Protein AF-A0A7C4VQI3-F1 (afdb_monomer)

Sequence (268 aa):
MPFQSKALEVNLASYRVEVTIDERYRLLLDIMSPYYGILEGLTVFLKELSHPWRNWQYIVQEARGYALDYFYILQKHPRGPEAAVLFIDMFLDAIQHARVEEVKADASDNLLLYLQKMLRDAAGNIDPFIACIEHGFERIAGLPQPDFFRFVTSFYQLKKIAQSWLSSVRSDPGPYGAINRLMIRYFEETYAYWLDVDDPGEWFLKEAEASASPVLDALFEPMSHAFLRRQAEVLRQLQRSFPVDVRALLEGLIDLTGHNQIVDRYRQ

pLDDT: mean 91.74, std 11.42, range [38.25, 98.81]

Radius of gyration: 22.95 Å; Cα contacts (8 Å, |Δi|>4): 270; chains: 1; bounding box: 72×49×62 Å

Foldseek 3Di:
DDDPDPVVVVVVVVQPDPFDQDPLCVVVLVLCVVPVVCNVVVRVLRSLVRGPDHPLQVNLVVLLCCLQVVLVSLLVDPCSLVNNLVSLVSLLCQLVPPPDPVSNLSSLQSNLVSLVRLLVVCLVPNVSNQVSSLSSLQSLLPDDPVSNVSQQPDPSHLLVSLVSCLNRFDDVVTPLQSSLSSLLVSLVSLLVVLLVDDQPLVVCCVVVVHDDDPVSCVLRVCSGNVNSVVLVVQSVVLCVCPPPPSSVSSVSSSPGQGNVNNVVSVVD

Structure (mmCIF, N/CA/C/O backbone):
data_AF-A0A7C4VQI3-F1
#
_entry.id   AF-A0A7C4VQI3-F1
#
loop_
_atom_site.group_PDB
_atom_site.id
_atom_site.type_symbol
_atom_site.label_atom_id
_atom_site.label_alt_id
_atom_site.label_comp_id
_atom_site.label_asym_id
_atom_site.label_entity_id
_atom_site.label_seq_id
_atom_site.pdbx_PDB_ins_code
_atom_site.Cartn_x
_atom_site.Cartn_y
_atom_site.Cartn_z
_atom_site.occupancy
_atom_site.B_iso_or_equiv
_atom_site.auth_seq_id
_atom_site.auth_comp_id
_atom_site.auth_asym_id
_atom_site.auth_atom_id
_atom_site.pdbx_PDB_model_num
ATOM 1 N N . MET A 1 1 ? -49.304 -24.849 -4.549 1.00 38.25 1 MET A N 1
ATOM 2 C CA . MET A 1 1 ? -48.594 -25.086 -3.274 1.00 38.25 1 MET A CA 1
ATOM 3 C C . MET A 1 1 ? -47.107 -24.968 -3.556 1.00 38.25 1 MET A C 1
ATOM 5 O O . MET A 1 1 ? -46.652 -25.724 -4.407 1.00 38.25 1 MET A O 1
ATOM 9 N N . PRO A 1 2 ? -46.355 -24.025 -2.968 1.00 43.81 2 PRO A N 1
ATOM 10 C CA . PRO A 1 2 ? -44.915 -24.020 -3.157 1.00 43.81 2 PRO A CA 1
ATOM 11 C C . PRO A 1 2 ? -44.298 -25.076 -2.234 1.00 43.81 2 PRO A C 1
ATOM 13 O O . PRO A 1 2 ? -44.566 -25.101 -1.035 1.00 43.81 2 PRO A O 1
ATOM 16 N N . PHE A 1 3 ? -43.504 -25.975 -2.810 1.00 46.91 3 PHE A N 1
ATOM 17 C CA . PHE A 1 3 ? -42.701 -26.938 -2.065 1.00 46.91 3 PHE A CA 1
ATOM 18 C C . PHE A 1 3 ? -41.570 -26.183 -1.351 1.00 46.91 3 PHE A C 1
ATOM 20 O O . PHE A 1 3 ? -40.548 -25.874 -1.959 1.00 46.91 3 PHE A O 1
ATOM 27 N N . GLN A 1 4 ? -41.741 -25.869 -0.065 1.00 51.69 4 GLN A N 1
ATOM 28 C CA . GLN A 1 4 ? -40.610 -25.532 0.799 1.00 51.69 4 GLN A CA 1
ATOM 29 C C . GLN A 1 4 ? -39.844 -26.825 1.085 1.00 51.69 4 GLN A C 1
ATOM 31 O O . GLN A 1 4 ? -40.349 -27.751 1.719 1.00 51.69 4 GLN A O 1
ATOM 36 N N . SER A 1 5 ? -38.641 -26.927 0.520 1.00 68.19 5 SER A N 1
ATOM 37 C CA . SER A 1 5 ? -37.781 -28.089 0.717 1.00 68.19 5 SER A CA 1
ATOM 38 C C . SER A 1 5 ? -37.330 -28.148 2.173 1.00 68.19 5 SER A C 1
ATOM 40 O O . SER A 1 5 ? -36.618 -27.266 2.652 1.00 68.19 5 SER A O 1
ATOM 42 N N . LYS A 1 6 ? -37.693 -29.231 2.860 1.00 61.62 6 LYS A N 1
ATOM 43 C CA . LYS A 1 6 ? -37.288 -29.519 4.243 1.00 61.62 6 LYS A CA 1
ATOM 44 C C . LYS A 1 6 ? -35.761 -29.582 4.402 1.00 61.62 6 LYS A C 1
ATOM 46 O O . LYS A 1 6 ? -35.236 -29.272 5.462 1.00 61.62 6 LYS A O 1
ATOM 51 N N . ALA A 1 7 ? -35.040 -29.909 3.325 1.00 56.62 7 ALA A N 1
ATOM 52 C CA . ALA A 1 7 ? -33.579 -29.856 3.283 1.00 56.62 7 ALA A CA 1
ATOM 53 C C . ALA A 1 7 ? -33.034 -28.413 3.271 1.00 56.62 7 ALA A C 1
ATOM 55 O O . ALA A 1 7 ? -31.981 -28.153 3.847 1.00 56.62 7 ALA A O 1
ATOM 56 N N . LEU A 1 8 ? -33.756 -27.464 2.662 1.00 52.59 8 LEU A N 1
ATOM 57 C CA . LEU A 1 8 ? -33.405 -26.041 2.676 1.00 52.59 8 LEU A CA 1
ATOM 58 C C . LEU A 1 8 ? -33.638 -25.435 4.068 1.00 52.59 8 LEU A C 1
ATOM 60 O O . LEU A 1 8 ? -32.799 -24.681 4.546 1.00 52.59 8 LEU A O 1
ATOM 64 N N . GLU A 1 9 ? -34.731 -25.810 4.740 1.00 55.84 9 GLU A N 1
ATOM 65 C CA . GLU A 1 9 ? -35.023 -25.394 6.121 1.00 55.84 9 GLU A CA 1
ATOM 66 C C . GLU A 1 9 ? -34.004 -25.936 7.125 1.00 55.84 9 GLU A C 1
ATOM 68 O O . GLU A 1 9 ? -33.549 -25.193 7.989 1.00 55.84 9 GLU A O 1
ATOM 73 N N . VAL A 1 10 ? -33.604 -27.205 6.992 1.00 54.03 10 VAL A N 1
ATOM 74 C CA . VAL A 1 10 ? -32.563 -27.807 7.841 1.00 54.03 10 VAL A CA 1
ATOM 75 C C . VAL A 1 10 ? -31.198 -27.160 7.583 1.00 54.03 10 VAL A C 1
ATOM 77 O O . VAL A 1 10 ? -30.487 -26.862 8.542 1.00 54.03 10 VAL A O 1
ATOM 80 N N . ASN A 1 11 ? -30.853 -26.848 6.326 1.00 54.06 11 ASN A N 1
ATOM 81 C CA . ASN A 1 11 ? -29.656 -26.057 6.022 1.00 54.06 11 ASN A CA 1
ATOM 82 C C . ASN A 1 11 ? -29.739 -24.662 6.662 1.00 54.06 11 ASN A C 1
ATOM 84 O O . ASN A 1 11 ? -28.860 -24.310 7.436 1.00 54.06 11 ASN A O 1
ATOM 88 N N . LEU A 1 12 ? -30.816 -23.899 6.443 1.00 53.69 12 LEU A N 1
ATOM 89 C CA . LEU A 1 12 ? -31.020 -22.557 7.017 1.00 53.69 12 LEU A CA 1
ATOM 90 C C . LEU A 1 12 ? -31.014 -22.541 8.556 1.00 53.69 12 LEU A C 1
ATOM 92 O O . LEU A 1 12 ? -30.487 -21.606 9.157 1.00 53.69 12 LEU A O 1
ATOM 96 N N . ALA A 1 13 ? -31.561 -23.574 9.202 1.00 50.03 13 ALA A N 1
ATOM 97 C CA . ALA A 1 13 ? -31.533 -23.727 10.656 1.00 50.03 13 ALA A CA 1
ATOM 98 C C . ALA A 1 13 ? -30.120 -24.015 11.191 1.00 50.03 13 ALA A C 1
ATOM 100 O O . ALA A 1 13 ? -29.785 -23.566 12.283 1.00 50.03 13 ALA A O 1
ATOM 101 N N . SER A 1 14 ? -29.277 -24.689 10.403 1.00 48.41 14 SER A N 1
ATOM 102 C CA . SER A 1 14 ? -27.872 -24.962 10.742 1.00 48.41 14 SER A CA 1
ATOM 103 C C . SER A 1 14 ? -26.980 -23.711 10.662 1.00 48.41 14 SER A C 1
ATOM 105 O O . SER A 1 14 ? -25.889 -23.705 11.226 1.00 48.41 14 SER A O 1
ATOM 107 N N . TYR A 1 15 ? -27.446 -22.641 10.001 1.00 50.66 15 TYR A N 1
ATOM 108 C CA . TYR A 1 15 ? -26.739 -21.358 9.863 1.00 50.66 15 TYR A CA 1
ATOM 109 C C . TYR A 1 15 ? -27.204 -20.269 10.840 1.00 50.66 15 TYR A C 1
ATOM 111 O O . TYR A 1 15 ? -26.662 -19.166 10.815 1.00 50.66 15 TYR A O 1
ATOM 119 N N . ARG A 1 16 ? -28.171 -20.537 11.729 1.00 51.03 16 ARG A N 1
ATOM 120 C CA . ARG A 1 16 ? -28.536 -19.593 12.800 1.00 51.03 16 ARG A CA 1
ATOM 121 C C . ARG A 1 16 ? -27.545 -19.689 13.957 1.00 51.03 16 ARG A C 1
ATOM 123 O O . ARG A 1 16 ? -27.880 -20.145 15.045 1.00 51.03 16 ARG A O 1
ATOM 130 N N . VAL A 1 17 ? -26.316 -19.255 13.709 1.00 61.72 17 VAL A N 1
ATOM 131 C CA . VAL A 1 17 ? -25.403 -18.895 14.791 1.00 61.72 17 VAL A CA 1
ATOM 132 C C . VAL A 1 17 ? -25.827 -17.509 15.267 1.00 61.72 17 VAL A C 1
ATOM 134 O O . VAL A 1 17 ? -25.921 -16.577 14.468 1.00 61.72 17 VAL A O 1
ATOM 137 N N . GLU A 1 18 ? -26.137 -17.365 16.553 1.00 69.62 18 GLU A N 1
ATOM 138 C CA . GLU A 1 18 ? -26.328 -16.045 17.148 1.00 69.62 18 GLU A CA 1
ATOM 139 C C . GLU A 1 18 ? -24.963 -15.351 17.187 1.00 69.62 18 GLU A C 1
ATOM 141 O O . GLU A 1 18 ? -24.133 -15.624 18.051 1.00 69.62 18 GLU A O 1
ATOM 146 N N . VAL A 1 19 ? -24.688 -14.519 16.180 1.00 78.75 19 VAL A N 1
ATOM 147 C CA . VAL A 1 19 ? -23.389 -13.858 16.059 1.00 78.75 19 VAL A CA 1
ATOM 148 C C . VAL A 1 19 ? -23.376 -12.575 16.877 1.00 78.75 19 VAL A C 1
ATOM 150 O O . VAL A 1 19 ? -24.077 -11.597 16.591 1.00 78.75 19 VAL A O 1
ATOM 153 N N . THR A 1 20 ? -22.557 -12.602 17.922 1.00 90.38 20 THR A N 1
ATOM 154 C CA . THR A 1 20 ? -22.165 -11.436 18.707 1.00 90.38 20 THR A CA 1
ATOM 155 C C . THR A 1 20 ? -20.960 -10.757 18.066 1.00 90.38 20 THR A C 1
ATOM 157 O O . THR A 1 20 ? -20.198 -11.382 17.333 1.00 90.38 20 THR A O 1
ATOM 160 N N . ILE A 1 21 ? -20.779 -9.469 18.353 1.00 93.44 21 ILE A N 1
ATOM 161 C CA . ILE A 1 21 ? -19.588 -8.737 17.915 1.00 93.44 21 ILE A CA 1
ATOM 162 C C . ILE A 1 21 ? -18.378 -9.299 18.664 1.00 93.44 21 ILE A C 1
ATOM 164 O O . ILE A 1 21 ? -18.403 -9.377 19.891 1.00 93.44 21 ILE A O 1
ATOM 168 N N . ASP A 1 22 ? -17.348 -9.694 17.922 1.00 94.19 22 ASP A N 1
ATOM 169 C CA . ASP A 1 22 ? -16.064 -10.135 18.460 1.00 94.19 22 ASP A CA 1
ATOM 170 C C . ASP A 1 22 ? -15.398 -8.987 19.235 1.00 94.19 22 ASP A C 1
ATOM 172 O O . ASP A 1 22 ? -15.405 -7.830 18.797 1.00 94.19 22 ASP A O 1
ATOM 176 N N . GLU A 1 23 ? -14.806 -9.311 20.385 1.00 94.31 23 GLU A N 1
ATOM 177 C CA . GLU A 1 23 ? -14.161 -8.353 21.285 1.00 94.31 23 GLU A CA 1
ATOM 178 C C . GLU A 1 23 ? -13.103 -7.504 20.565 1.00 94.31 23 GLU A C 1
ATOM 180 O O . GLU A 1 23 ? -12.960 -6.314 20.850 1.00 94.31 23 GLU A O 1
ATOM 185 N N . ARG A 1 24 ? -12.427 -8.061 19.546 1.00 94.62 24 ARG A N 1
ATOM 186 C CA . ARG A 1 24 ? -11.432 -7.324 18.747 1.00 94.62 24 ARG A CA 1
ATOM 187 C C . ARG A 1 24 ? -11.999 -6.075 18.060 1.00 94.62 24 ARG A C 1
ATOM 189 O O . ARG A 1 24 ? -11.244 -5.157 17.754 1.00 94.62 24 ARG A O 1
ATOM 196 N N . TYR A 1 25 ? -13.308 -6.026 17.808 1.00 96.31 25 TYR A N 1
ATOM 197 C CA . TYR A 1 25 ? -13.969 -4.900 17.142 1.00 96.31 25 TYR A CA 1
ATOM 198 C C . TYR A 1 25 ? -14.755 -4.004 18.097 1.00 96.31 25 TYR A C 1
ATOM 200 O O . TYR A 1 25 ? -15.339 -3.005 17.665 1.00 96.31 25 TYR A O 1
ATOM 208 N N . ARG A 1 26 ? -14.745 -4.313 19.399 1.00 95.50 26 ARG A N 1
ATOM 209 C CA . ARG A 1 26 ? -15.462 -3.535 20.410 1.00 95.50 26 ARG A CA 1
ATOM 210 C C . ARG A 1 26 ? -15.021 -2.074 20.427 1.00 95.50 26 ARG A C 1
ATOM 212 O O . ARG A 1 26 ? -15.862 -1.187 20.523 1.00 95.50 26 ARG A O 1
ATOM 219 N N . LEU A 1 27 ? -13.733 -1.823 20.196 1.00 97.25 27 LEU A N 1
ATOM 220 C CA . LEU A 1 27 ? -13.179 -0.475 20.086 1.00 97.25 27 LEU A CA 1
ATOM 221 C C . LEU A 1 27 ? -13.869 0.375 19.005 1.00 97.25 27 LEU A C 1
ATOM 223 O O . LEU A 1 27 ? -14.155 1.546 19.245 1.00 97.25 27 LEU A O 1
ATOM 227 N N . LEU A 1 28 ? -14.153 -0.193 17.827 1.00 97.06 28 LEU A N 1
ATOM 228 C CA . LEU A 1 28 ? -14.839 0.537 16.754 1.00 97.06 28 LEU A CA 1
ATOM 229 C C . LEU A 1 28 ? -16.267 0.890 17.152 1.00 97.06 28 LEU A C 1
ATOM 231 O O . LEU A 1 28 ? -16.700 2.023 16.939 1.00 97.06 28 LEU A O 1
ATOM 235 N N . LEU A 1 29 ? -16.970 -0.062 17.771 1.00 96.25 29 LEU A N 1
ATOM 236 C CA . LEU A 1 29 ? -18.306 0.180 18.293 1.00 96.25 29 LEU A CA 1
ATOM 237 C C . LEU A 1 29 ? -18.291 1.284 19.351 1.00 96.25 29 LEU A C 1
ATOM 239 O O . LEU A 1 29 ? -19.091 2.208 19.270 1.00 96.25 29 LEU A O 1
ATOM 243 N N . ASP A 1 30 ? -17.371 1.234 20.310 1.00 96.19 30 ASP A N 1
ATOM 244 C CA . ASP A 1 30 ? -17.318 2.209 21.397 1.00 96.19 30 ASP A CA 1
ATOM 245 C C . ASP A 1 30 ? -17.020 3.626 20.868 1.00 96.19 30 ASP A C 1
ATOM 247 O O . ASP A 1 30 ? -17.690 4.579 21.265 1.00 96.19 30 ASP A O 1
ATOM 251 N N . ILE A 1 31 ? -16.097 3.765 19.908 1.00 96.94 31 ILE A N 1
ATOM 252 C CA . ILE A 1 31 ? -15.738 5.058 19.296 1.00 96.94 31 ILE A CA 1
ATOM 253 C C . ILE A 1 31 ? -16.887 5.654 18.476 1.00 96.94 31 ILE A C 1
ATOM 255 O O . ILE A 1 31 ? -17.108 6.866 18.504 1.00 96.94 31 ILE A O 1
ATOM 259 N N . MET A 1 32 ? -17.603 4.824 17.716 1.00 94.81 32 MET A N 1
ATOM 260 C CA . MET A 1 32 ? -18.606 5.292 16.756 1.00 94.81 32 MET A CA 1
ATOM 261 C C . MET A 1 32 ? -20.044 5.240 17.294 1.00 94.81 32 MET A C 1
ATOM 263 O O . MET A 1 32 ? -20.925 5.879 16.722 1.00 94.81 32 MET A O 1
ATOM 267 N N . SER A 1 33 ? -20.308 4.553 18.410 1.00 91.19 33 SER A N 1
ATOM 268 C CA . SER A 1 33 ? -21.653 4.452 19.000 1.00 91.19 33 SER A CA 1
ATOM 269 C C . SER A 1 33 ? -22.317 5.773 19.409 1.00 91.19 33 SER A C 1
ATOM 271 O O . SER A 1 33 ? -23.547 5.834 19.327 1.00 91.19 33 SER A O 1
ATOM 273 N N . PRO A 1 34 ? -21.589 6.859 19.756 1.00 94.00 34 PRO A N 1
ATOM 274 C CA . PRO A 1 34 ? -22.217 8.162 19.977 1.00 94.00 34 PRO A CA 1
ATOM 275 C C . PRO A 1 34 ? -22.885 8.747 18.720 1.00 94.00 34 PRO A C 1
ATOM 277 O O . PRO A 1 34 ? -23.667 9.693 18.816 1.00 94.00 34 PRO A O 1
ATOM 280 N N . TYR A 1 35 ? -22.593 8.203 17.534 1.00 91.50 35 TYR A N 1
ATOM 281 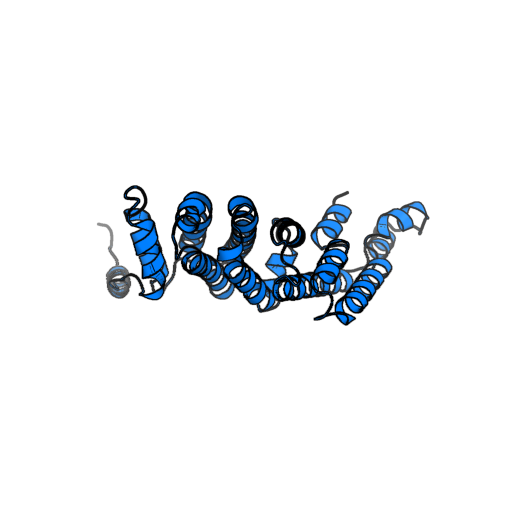C CA . TYR A 1 35 ? -23.129 8.652 16.254 1.00 91.50 35 TYR A CA 1
ATOM 282 C C . TYR A 1 35 ? -24.333 7.790 15.857 1.00 91.50 35 TYR A C 1
ATOM 284 O O . TYR A 1 35 ? -24.246 6.893 15.020 1.00 91.50 35 TYR A O 1
ATOM 292 N N . TYR A 1 36 ? -25.491 8.089 16.452 1.00 87.38 36 TYR A N 1
ATOM 293 C CA . TYR A 1 36 ? -26.716 7.285 16.316 1.00 87.38 36 TYR A CA 1
ATOM 294 C C . TYR A 1 36 ? -27.145 7.005 14.869 1.00 87.38 36 TYR A C 1
ATOM 296 O O . TYR A 1 36 ? -27.682 5.936 14.596 1.00 87.38 36 TYR A O 1
ATOM 304 N N . GLY A 1 37 ? -26.867 7.924 13.935 1.00 92.50 37 GLY A N 1
ATOM 305 C CA . GLY A 1 37 ? -27.208 7.763 12.517 1.00 92.50 37 GLY A CA 1
ATOM 306 C C . GLY A 1 37 ? -26.484 6.613 11.809 1.00 92.50 37 GLY A C 1
ATOM 307 O O . GLY A 1 37 ? -26.911 6.219 10.730 1.00 92.50 37 GLY A O 1
ATOM 308 N N . ILE A 1 38 ? -25.415 6.071 12.402 1.00 92.69 38 ILE A N 1
ATOM 309 C CA . ILE A 1 38 ? -24.638 4.962 11.832 1.00 92.69 38 ILE A CA 1
ATOM 310 C C . ILE A 1 38 ? -24.583 3.726 12.724 1.00 92.69 38 ILE A C 1
ATOM 312 O O . ILE A 1 38 ? -24.030 2.712 12.309 1.00 92.69 38 ILE A O 1
ATOM 316 N N . LEU A 1 39 ? -25.142 3.791 13.935 1.00 93.12 39 LEU A N 1
ATOM 317 C CA . LEU A 1 39 ? -25.004 2.741 14.943 1.00 93.12 39 LEU A CA 1
ATOM 318 C C . LEU A 1 39 ? -25.630 1.410 14.500 1.00 93.12 39 LEU A C 1
ATOM 320 O O . LEU A 1 39 ? -25.039 0.354 14.725 1.00 93.12 39 LEU A O 1
ATOM 324 N N . GLU A 1 40 ? -26.807 1.448 13.871 1.00 93.81 40 GLU A N 1
ATOM 325 C CA . GLU A 1 40 ? -27.475 0.236 13.382 1.00 93.81 40 GLU A CA 1
ATOM 326 C C . GLU A 1 40 ? -26.645 -0.440 12.285 1.00 93.81 40 GLU A C 1
ATOM 328 O O . GLU A 1 40 ? -26.284 -1.609 12.430 1.00 93.81 40 GLU A O 1
ATOM 333 N N . GLY A 1 41 ? -26.254 0.317 11.253 1.00 95.31 41 GLY A N 1
ATOM 334 C CA . GLY A 1 41 ? -25.383 -0.174 10.182 1.00 95.31 41 GLY A CA 1
ATOM 335 C C . GLY A 1 41 ? -24.054 -0.707 10.716 1.00 95.31 41 GLY A C 1
ATOM 336 O O . GLY A 1 41 ? -23.647 -1.810 10.363 1.00 95.31 41 GLY A O 1
ATOM 337 N N . LEU A 1 42 ? -23.441 0.004 11.668 1.00 96.19 42 LEU A N 1
ATOM 338 C CA . LEU A 1 42 ? -22.172 -0.391 12.272 1.00 96.19 42 LEU A CA 1
ATOM 339 C C . LEU A 1 42 ? -22.321 -1.710 13.028 1.00 96.19 42 LEU A C 1
ATOM 341 O O . LEU A 1 42 ? -21.468 -2.584 12.935 1.00 96.19 42 LEU A O 1
ATOM 345 N N . THR A 1 43 ? -23.419 -1.879 13.762 1.00 95.12 43 THR A N 1
ATOM 346 C CA . THR A 1 43 ? -23.694 -3.116 14.498 1.00 95.12 43 THR A CA 1
ATOM 347 C C . THR A 1 43 ? -23.868 -4.296 13.545 1.00 95.12 43 THR A C 1
ATOM 349 O O . THR A 1 43 ? -23.346 -5.376 13.821 1.00 95.12 43 THR A O 1
ATOM 352 N N . VAL A 1 44 ? -24.575 -4.106 12.425 1.00 95.62 44 VAL A N 1
ATOM 353 C CA . VAL A 1 44 ? -24.727 -5.139 11.387 1.00 95.62 44 VAL A CA 1
ATOM 354 C C . VAL A 1 44 ? -23.373 -5.474 10.764 1.00 95.62 44 VAL A C 1
ATOM 356 O O . VAL A 1 44 ? -22.997 -6.645 10.732 1.00 95.62 44 VAL A O 1
ATOM 359 N N . PHE A 1 45 ? -22.605 -4.460 10.368 1.00 97.12 45 PHE A N 1
ATOM 360 C CA . PHE A 1 45 ? -21.265 -4.613 9.809 1.00 97.12 45 PHE A CA 1
ATOM 361 C C . PHE A 1 45 ? -20.324 -5.390 10.739 1.00 97.12 45 PHE A C 1
ATOM 363 O O . PHE A 1 45 ? -19.712 -6.375 10.326 1.00 97.12 45 PHE A O 1
ATOM 370 N N . LEU A 1 46 ? -20.243 -5.003 12.014 1.00 96.81 46 LEU A N 1
ATOM 371 C CA . LEU A 1 46 ? -19.357 -5.651 12.980 1.00 96.81 46 LEU A CA 1
ATOM 372 C C . LEU A 1 46 ? -19.794 -7.083 13.312 1.00 96.81 46 LEU A C 1
ATOM 374 O O . LEU A 1 46 ? -18.941 -7.940 13.556 1.00 96.81 46 LEU A O 1
ATOM 378 N N . LYS A 1 47 ? -21.100 -7.377 13.294 1.00 95.38 47 LYS A N 1
ATOM 379 C CA . LYS A 1 47 ? -21.598 -8.755 1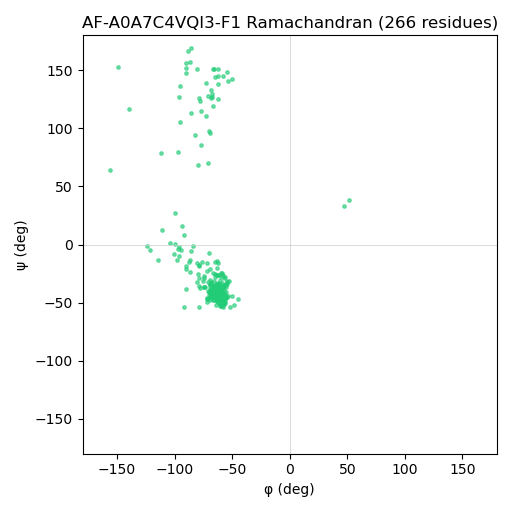3.417 1.00 95.38 47 LYS A CA 1
ATOM 380 C C . LYS A 1 47 ? -21.219 -9.595 12.204 1.00 95.38 47 LYS A C 1
ATOM 382 O O . LYS A 1 47 ? -20.722 -10.700 12.386 1.00 95.38 47 LYS A O 1
ATOM 387 N N . GLU A 1 48 ? -21.383 -9.069 10.994 1.00 95.31 48 GLU A N 1
ATOM 388 C CA . GLU A 1 48 ? -20.992 -9.775 9.769 1.00 95.31 48 GLU A CA 1
ATOM 389 C C . GLU A 1 48 ? -19.484 -10.061 9.744 1.00 95.31 48 GLU A C 1
ATOM 391 O O . GLU A 1 48 ? -19.048 -11.166 9.426 1.00 95.31 48 GLU A O 1
ATOM 396 N N . LEU A 1 49 ? -18.671 -9.105 10.193 1.00 94.88 49 LEU A N 1
ATOM 397 C CA . LEU A 1 49 ? -17.227 -9.276 10.334 1.00 94.88 49 LEU A CA 1
ATOM 398 C C . LEU A 1 49 ? -16.837 -10.334 11.388 1.00 94.88 49 LEU A C 1
ATOM 400 O O . LEU A 1 49 ? -15.794 -10.986 11.274 1.00 94.88 49 LEU A O 1
ATOM 404 N N . SER A 1 50 ? -17.688 -10.536 12.392 1.00 95.12 50 SER A N 1
ATOM 405 C CA . SER A 1 50 ? -17.525 -11.549 13.445 1.00 95.12 50 SER A CA 1
ATOM 406 C C . SER A 1 50 ? -18.083 -12.922 13.044 1.00 95.12 50 SER A C 1
ATOM 408 O O . SER A 1 50 ? -17.920 -13.898 13.775 1.00 95.12 50 SER A O 1
ATOM 410 N N . HIS A 1 51 ? -18.733 -13.026 11.881 1.00 93.06 51 HIS A N 1
ATOM 411 C CA . HIS A 1 51 ? -19.345 -14.263 11.416 1.00 93.06 51 HIS A CA 1
ATOM 412 C C . HIS A 1 51 ? -18.271 -15.284 10.975 1.00 93.06 51 HIS A C 1
ATOM 414 O O . HIS A 1 51 ? -17.313 -14.908 10.295 1.00 93.06 51 HIS A O 1
ATOM 420 N N . PRO A 1 52 ? -18.409 -16.592 11.285 1.00 89.62 52 PRO A N 1
ATOM 421 C CA . PRO A 1 52 ? -17.460 -17.617 10.824 1.00 89.62 52 PRO A CA 1
ATOM 422 C C . PRO A 1 52 ? -17.370 -17.720 9.294 1.00 89.62 52 PRO A C 1
ATOM 424 O O . PRO A 1 52 ? -16.323 -18.042 8.735 1.00 89.62 52 PRO A O 1
ATOM 427 N N . TRP A 1 53 ? -18.479 -17.423 8.615 1.00 89.62 53 TRP A N 1
ATOM 428 C CA . TRP A 1 53 ? -18.607 -17.416 7.159 1.00 89.62 53 TRP A CA 1
ATOM 429 C C . TRP A 1 53 ? -18.813 -15.984 6.679 1.00 89.62 53 TRP A C 1
ATOM 431 O O . TRP A 1 53 ? -19.943 -15.565 6.455 1.00 89.62 53 TRP A O 1
ATOM 441 N N . ARG A 1 54 ? -17.723 -15.224 6.610 1.00 93.56 54 ARG A N 1
ATOM 442 C CA . ARG A 1 54 ? -17.742 -13.793 6.293 1.00 93.56 54 ARG A CA 1
ATOM 443 C C . ARG A 1 54 ? -18.181 -13.524 4.856 1.00 93.56 54 ARG A C 1
ATOM 445 O O . ARG A 1 54 ? -17.576 -14.050 3.917 1.00 93.56 54 ARG A O 1
ATOM 452 N N . ASN A 1 55 ? -19.146 -12.630 4.668 1.00 95.44 55 ASN A N 1
ATOM 453 C CA . ASN A 1 55 ? -19.399 -12.001 3.378 1.00 95.44 55 ASN A CA 1
ATOM 454 C C . ASN A 1 55 ? -18.356 -10.905 3.113 1.00 95.44 55 ASN A C 1
ATOM 456 O O . ASN A 1 55 ? -18.570 -9.727 3.400 1.00 95.44 55 ASN A O 1
ATOM 460 N N . TRP A 1 56 ? -17.209 -11.298 2.553 1.00 97.69 56 TRP A N 1
ATOM 461 C CA . TRP A 1 56 ? -16.103 -10.374 2.289 1.00 97.69 56 TRP A CA 1
ATOM 462 C C . TRP A 1 56 ? -16.468 -9.211 1.367 1.00 97.69 56 TRP A C 1
ATOM 464 O O . TRP A 1 56 ? -15.959 -8.116 1.573 1.00 97.69 56 TRP A O 1
ATOM 474 N N . GLN A 1 57 ? -17.362 -9.412 0.395 1.00 97.62 57 GLN A N 1
ATOM 475 C CA . GLN A 1 57 ? -17.789 -8.331 -0.495 1.00 97.62 57 GLN A CA 1
ATOM 476 C C . GLN A 1 57 ? -18.505 -7.226 0.290 1.00 97.62 57 GLN A C 1
ATOM 478 O O . GLN A 1 57 ? -18.153 -6.054 0.176 1.00 97.62 57 GLN A O 1
ATOM 483 N N . TYR A 1 58 ? -19.461 -7.610 1.138 1.00 97.62 58 TYR A N 1
ATOM 484 C CA . TYR A 1 58 ? -20.150 -6.671 2.020 1.00 97.62 58 TYR A CA 1
ATOM 485 C C . TYR A 1 58 ? -19.184 -6.023 3.020 1.00 97.62 58 TYR A C 1
ATOM 487 O O . TYR A 1 58 ? -19.181 -4.806 3.173 1.00 97.62 58 TYR A O 1
ATOM 495 N N . ILE A 1 59 ? -18.312 -6.815 3.653 1.00 98.25 59 ILE A N 1
ATOM 496 C CA . ILE A 1 59 ? -17.337 -6.310 4.630 1.00 98.25 59 ILE A CA 1
ATOM 497 C C . ILE A 1 59 ? -16.416 -5.261 4.010 1.00 98.25 59 ILE A C 1
ATOM 499 O O . ILE A 1 59 ? -16.216 -4.214 4.613 1.00 98.25 59 ILE A O 1
ATOM 503 N N . VAL A 1 60 ? -15.860 -5.512 2.822 1.00 98.50 60 VAL A N 1
ATOM 504 C CA . VAL A 1 60 ? -14.962 -4.562 2.145 1.00 98.50 60 VAL A CA 1
ATOM 505 C C . VAL A 1 60 ? -15.708 -3.280 1.774 1.00 98.50 60 VAL A C 1
ATOM 507 O O . VAL A 1 60 ? -15.175 -2.187 1.973 1.00 98.50 60 VAL A O 1
ATOM 510 N N . GLN A 1 61 ? -16.950 -3.397 1.295 1.00 98.00 61 GLN A N 1
ATOM 511 C CA . GLN A 1 61 ? -17.785 -2.247 0.952 1.00 98.00 61 GLN A CA 1
ATOM 512 C C . GLN A 1 61 ? -18.095 -1.370 2.177 1.00 98.00 61 GLN A C 1
ATOM 514 O O . GLN A 1 61 ? -17.906 -0.154 2.125 1.00 98.00 61 GLN A O 1
ATOM 519 N N . GLU A 1 62 ? -18.526 -1.969 3.286 1.00 98.19 62 GLU A N 1
ATOM 520 C CA . GLU A 1 62 ? -18.836 -1.236 4.517 1.00 98.19 62 GLU A CA 1
ATOM 521 C C . GLU A 1 62 ? -17.570 -0.685 5.181 1.00 98.19 62 GLU A C 1
ATOM 523 O O . GLU A 1 62 ? -17.530 0.486 5.563 1.00 98.19 62 GLU A O 1
ATOM 528 N N . ALA A 1 63 ? -16.495 -1.481 5.251 1.00 98.38 63 ALA A N 1
ATOM 529 C CA . ALA A 1 63 ? -15.205 -1.044 5.782 1.00 98.38 63 ALA A CA 1
ATOM 530 C C . ALA A 1 63 ? -14.700 0.199 5.047 1.00 98.38 63 ALA A C 1
ATOM 532 O O . ALA A 1 63 ? -14.228 1.131 5.691 1.00 98.38 63 ALA A O 1
ATOM 533 N N . ARG A 1 64 ? -14.852 0.263 3.718 1.00 98.12 64 ARG A N 1
ATOM 534 C CA . ARG A 1 64 ? -14.528 1.455 2.926 1.00 98.12 64 ARG A CA 1
ATOM 535 C C . ARG A 1 64 ? -15.331 2.676 3.376 1.00 98.12 64 ARG A C 1
ATOM 537 O O . ARG A 1 64 ? -14.734 3.730 3.586 1.00 98.12 64 ARG A O 1
ATOM 544 N N . GLY A 1 65 ? -16.652 2.554 3.516 1.00 97.38 65 GLY A N 1
ATOM 545 C CA . GLY A 1 65 ? -17.509 3.654 3.974 1.00 97.38 65 GLY A CA 1
ATOM 546 C C . GLY A 1 65 ? -17.088 4.159 5.355 1.00 97.38 65 GLY A C 1
ATOM 547 O O . GLY A 1 65 ? -16.781 5.338 5.528 1.00 97.38 65 GLY A O 1
ATOM 548 N N . TYR A 1 66 ? -16.954 3.253 6.326 1.00 97.88 66 TYR A N 1
ATOM 549 C CA . TYR A 1 66 ? -16.536 3.601 7.686 1.00 97.88 66 TYR A CA 1
ATOM 550 C C . TYR A 1 66 ? -15.119 4.179 7.763 1.00 97.88 66 TYR A C 1
ATOM 552 O O . TYR A 1 66 ? -14.895 5.179 8.449 1.00 97.88 66 TYR A O 1
ATOM 560 N N . ALA A 1 67 ? -14.166 3.599 7.036 1.00 97.50 67 ALA A N 1
ATOM 561 C CA . ALA A 1 67 ? -12.781 4.046 7.038 1.00 97.50 67 ALA A CA 1
ATOM 562 C C . ALA A 1 67 ? -12.616 5.424 6.383 1.00 97.50 67 ALA A C 1
ATOM 564 O O . ALA A 1 67 ? -11.827 6.234 6.863 1.00 97.50 67 ALA A O 1
ATOM 565 N N . LEU A 1 68 ? -13.347 5.719 5.303 1.00 97.44 68 LEU A N 1
ATOM 566 C CA . LEU A 1 68 ? -13.177 6.962 4.547 1.00 97.44 68 LEU A CA 1
ATOM 567 C C . LEU A 1 68 ? -14.105 8.078 5.031 1.00 97.44 68 LEU A C 1
ATOM 569 O O . LEU A 1 68 ? -13.627 9.168 5.360 1.00 97.44 68 LEU A O 1
ATOM 573 N N . ASP A 1 69 ? -15.409 7.826 5.092 1.00 96.56 69 ASP A N 1
ATOM 574 C CA . ASP A 1 69 ? -16.406 8.874 5.336 1.00 96.56 69 ASP A CA 1
ATOM 575 C C . ASP A 1 69 ? -16.411 9.313 6.805 1.00 96.56 69 ASP A C 1
ATOM 577 O O . ASP A 1 69 ? -16.671 10.477 7.118 1.00 96.56 69 ASP A O 1
ATOM 581 N N . TYR A 1 70 ? -16.018 8.409 7.707 1.00 96.12 70 TYR A N 1
ATOM 582 C CA . TYR A 1 70 ? -16.021 8.631 9.152 1.00 96.12 70 TYR A CA 1
ATOM 583 C C . TYR A 1 70 ? -14.621 8.732 9.767 1.00 96.12 70 TYR A C 1
ATOM 585 O O . TYR A 1 70 ? -14.487 8.767 10.992 1.00 96.12 70 TYR A O 1
ATOM 593 N N . PHE A 1 71 ? -13.569 8.871 8.950 1.00 97.06 71 PHE A N 1
ATOM 594 C CA . PHE A 1 71 ? -12.197 9.019 9.455 1.00 97.06 71 PHE A CA 1
ATOM 595 C C . PHE A 1 71 ? -12.044 10.176 10.457 1.00 97.06 71 PHE A C 1
ATOM 597 O O . PHE A 1 71 ? -11.298 10.071 11.428 1.00 97.06 71 PHE A O 1
ATOM 604 N N . TYR A 1 72 ? -12.799 11.265 10.278 1.00 95.56 72 TYR A N 1
ATOM 605 C CA . TYR A 1 72 ? -12.781 12.414 11.187 1.00 95.56 72 TYR A CA 1
ATOM 606 C C . TYR A 1 72 ? -13.185 12.056 12.630 1.00 95.56 72 TYR A C 1
ATOM 608 O O . TYR A 1 72 ? -12.821 12.776 13.561 1.00 95.56 72 TYR A O 1
ATOM 616 N N . ILE A 1 73 ? -13.957 10.979 12.831 1.00 96.25 73 ILE A N 1
ATOM 617 C CA . ILE A 1 73 ? -14.315 10.473 14.162 1.00 96.25 73 ILE A CA 1
ATOM 618 C C . ILE A 1 73 ? -13.068 9.890 14.824 1.00 96.25 73 ILE A C 1
ATOM 620 O O . ILE A 1 73 ? -12.751 10.243 15.959 1.00 96.25 73 ILE A O 1
ATOM 624 N N . LEU A 1 74 ? -12.323 9.061 14.087 1.00 96.62 74 LEU A N 1
ATOM 625 C CA . LEU A 1 74 ? -11.076 8.455 14.553 1.00 96.62 74 LEU A CA 1
ATOM 626 C C . LEU A 1 74 ? -10.061 9.546 14.888 1.00 96.62 74 LEU A C 1
ATOM 628 O O . LEU A 1 74 ? -9.499 9.538 15.974 1.00 96.62 74 LEU A O 1
ATOM 632 N N . GLN A 1 75 ? -9.891 10.542 14.018 1.00 95.25 75 GLN A N 1
ATOM 633 C CA . GLN A 1 75 ? -8.963 11.654 14.257 1.00 95.25 75 GLN A CA 1
ATOM 634 C C . GLN A 1 75 ? -9.200 12.407 15.570 1.00 95.25 75 GLN A C 1
ATOM 636 O O . GLN A 1 75 ? -8.252 12.900 16.176 1.00 95.25 75 GLN A O 1
ATOM 641 N N . LYS A 1 76 ? -10.459 12.530 15.997 1.00 94.31 76 LYS A N 1
ATOM 642 C CA . LYS A 1 76 ? -10.835 13.259 17.216 1.00 94.31 76 LYS A CA 1
ATOM 643 C C . LYS A 1 76 ? -10.767 12.395 18.472 1.00 94.31 76 LYS A C 1
ATOM 645 O O . LYS A 1 76 ? -10.845 12.934 19.575 1.00 94.31 76 LYS A O 1
ATOM 650 N N . HIS A 1 77 ? -10.660 11.077 18.324 1.00 96.38 77 HIS A N 1
ATOM 651 C CA . HIS A 1 77 ? -10.685 10.149 19.442 1.00 96.38 77 HIS A CA 1
ATOM 652 C C . HIS A 1 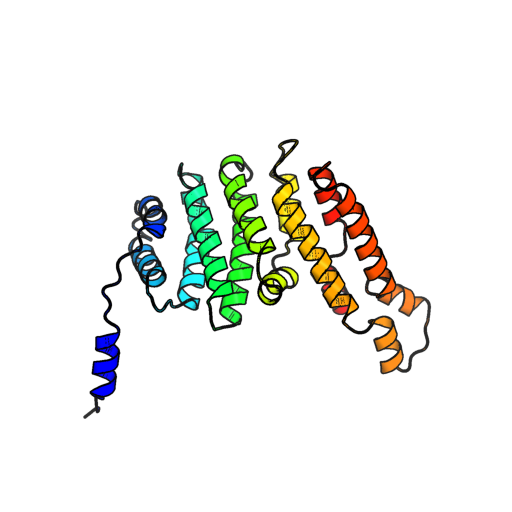77 ? -9.258 9.795 19.902 1.00 96.38 77 HIS A C 1
ATOM 654 O O . HIS A 1 77 ? -8.421 9.467 19.062 1.00 96.38 77 HIS A O 1
ATOM 660 N N . PRO A 1 78 ? -8.961 9.756 21.218 1.00 95.69 78 PRO A N 1
ATOM 661 C CA . PRO A 1 78 ? -7.623 9.408 21.718 1.00 95.69 78 PRO A CA 1
ATOM 662 C C . PRO A 1 78 ? -7.120 8.033 21.256 1.00 95.69 78 PRO A C 1
ATOM 664 O O . PRO A 1 78 ? -5.941 7.862 20.975 1.00 95.69 78 PRO A O 1
ATOM 667 N N . ARG A 1 79 ? -8.035 7.064 21.128 1.00 97.62 79 ARG A N 1
ATOM 668 C CA . ARG A 1 79 ? -7.771 5.708 20.600 1.00 97.62 79 ARG A CA 1
ATOM 669 C C . ARG A 1 79 ? -8.037 5.569 19.094 1.00 97.62 79 ARG A C 1
ATOM 671 O O . ARG A 1 79 ? -8.201 4.469 18.579 1.00 97.62 79 ARG A O 1
ATOM 678 N N . GLY A 1 80 ? -8.144 6.690 18.385 1.00 97.38 80 GLY A N 1
ATOM 679 C CA . GLY A 1 80 ? -8.359 6.739 16.941 1.00 97.38 80 GLY A CA 1
ATOM 680 C C . GLY A 1 80 ? -7.336 5.957 16.117 1.00 97.38 80 GLY A C 1
ATOM 681 O O . GLY A 1 80 ? -7.748 5.206 15.233 1.00 97.38 80 GLY A O 1
ATOM 682 N N . PRO A 1 81 ? -6.026 6.073 16.408 1.00 97.75 81 PRO A N 1
ATOM 683 C CA . PRO A 1 81 ? -5.000 5.299 15.714 1.00 97.75 81 PRO A CA 1
ATOM 684 C C . PRO A 1 81 ? -5.168 3.783 15.872 1.00 97.75 81 PRO A C 1
ATOM 686 O O . PRO A 1 81 ? -5.039 3.056 14.893 1.00 97.75 81 PRO A O 1
ATOM 689 N N . GLU A 1 82 ? -5.527 3.305 17.068 1.00 98.25 82 GLU A N 1
ATOM 690 C CA . GLU A 1 82 ? -5.801 1.880 17.318 1.00 98.25 82 GLU A CA 1
ATOM 691 C C . GLU A 1 82 ? -6.998 1.384 16.490 1.00 98.25 82 GLU A C 1
ATOM 693 O O . GLU A 1 82 ? -6.965 0.298 15.918 1.00 98.25 82 GLU A O 1
ATOM 698 N N . ALA A 1 83 ? -8.047 2.199 16.368 1.00 98.06 83 ALA A N 1
ATOM 699 C CA . ALA A 1 83 ? -9.195 1.885 15.522 1.00 98.06 83 ALA A CA 1
ATOM 700 C C . ALA A 1 83 ? -8.870 1.922 14.022 1.00 98.06 83 ALA A C 1
ATOM 702 O O . ALA A 1 83 ? -9.409 1.122 13.260 1.00 98.06 83 ALA A O 1
ATOM 703 N N . ALA A 1 84 ? -7.975 2.811 13.592 1.00 98.31 84 ALA A N 1
ATOM 704 C CA . ALA A 1 84 ? -7.510 2.851 12.210 1.00 98.31 84 ALA A CA 1
ATOM 705 C C . ALA A 1 84 ? -6.755 1.568 11.818 1.00 98.31 84 ALA A C 1
ATOM 707 O O . ALA A 1 84 ? -6.960 1.052 10.718 1.00 98.31 84 ALA A O 1
ATOM 708 N N . VAL A 1 85 ? -5.967 0.994 12.738 1.00 98.62 85 VAL A N 1
ATOM 709 C CA . VAL A 1 85 ? -5.305 -0.308 12.529 1.00 98.62 85 VAL A CA 1
ATOM 710 C C . VAL A 1 85 ? -6.326 -1.411 12.242 1.00 98.62 85 VAL A C 1
ATOM 712 O O . VAL A 1 85 ? -6.098 -2.231 11.357 1.00 98.62 85 VAL A O 1
ATOM 715 N N . LEU A 1 86 ? -7.487 -1.400 12.906 1.00 98.56 86 LEU A N 1
ATOM 716 C CA . LEU A 1 86 ? -8.525 -2.406 12.665 1.00 98.56 86 LEU A CA 1
ATOM 717 C C . LEU A 1 86 ? -9.034 -2.378 11.218 1.00 98.56 86 LEU A C 1
ATOM 719 O O . LEU A 1 86 ? -9.219 -3.442 10.637 1.00 98.56 86 LEU A O 1
ATOM 723 N N . PHE A 1 87 ? -9.211 -1.202 10.607 1.00 98.69 87 PHE A N 1
ATOM 724 C CA . PHE A 1 87 ? -9.590 -1.116 9.189 1.00 98.69 87 PHE A CA 1
ATOM 725 C C . PHE A 1 87 ? -8.475 -1.596 8.255 1.00 98.69 87 PHE A C 1
ATOM 727 O O . PHE A 1 87 ? -8.762 -2.286 7.278 1.00 98.69 87 PHE A O 1
ATOM 734 N N . ILE A 1 88 ? -7.210 -1.286 8.565 1.00 98.81 88 ILE A N 1
ATOM 735 C CA . ILE A 1 88 ? -6.058 -1.817 7.818 1.00 98.81 88 ILE A CA 1
ATOM 736 C C . ILE A 1 88 ? -6.085 -3.348 7.833 1.00 98.81 88 ILE A C 1
ATOM 738 O O . ILE A 1 88 ? -6.036 -3.980 6.777 1.00 98.81 88 ILE A O 1
ATOM 742 N N . ASP A 1 89 ? -6.221 -3.939 9.020 1.00 98.62 89 ASP A N 1
ATOM 743 C CA . ASP A 1 89 ? -6.260 -5.389 9.190 1.00 98.62 89 ASP A CA 1
ATOM 744 C C . ASP A 1 89 ? -7.481 -6.019 8.511 1.00 98.62 89 ASP A C 1
ATOM 746 O O . ASP A 1 89 ? -7.355 -7.097 7.944 1.00 98.62 89 ASP A O 1
ATOM 750 N N . MET A 1 90 ? -8.641 -5.353 8.485 1.00 98.25 90 MET A N 1
ATOM 751 C CA . MET A 1 90 ? -9.819 -5.847 7.757 1.00 98.25 90 MET A CA 1
ATOM 752 C C . MET A 1 90 ? -9.574 -5.964 6.252 1.00 98.25 90 MET A C 1
ATOM 754 O O . MET A 1 90 ? -9.930 -6.982 5.658 1.00 98.25 90 MET A O 1
ATOM 758 N N . PHE A 1 91 ? -8.972 -4.946 5.626 1.00 98.75 91 PHE A N 1
ATOM 759 C CA . PHE A 1 91 ? -8.654 -5.016 4.198 1.00 98.75 91 PHE A CA 1
ATOM 760 C C . PHE A 1 91 ? -7.598 -6.085 3.917 1.00 98.75 91 PHE A C 1
ATOM 762 O O . PHE A 1 91 ? -7.747 -6.850 2.969 1.00 98.75 91 PHE A O 1
ATOM 769 N N . LEU A 1 92 ? -6.570 -6.200 4.762 1.00 98.62 92 LEU A N 1
ATOM 770 C CA . LEU A 1 92 ? -5.558 -7.253 4.642 1.00 98.62 92 LEU A CA 1
ATOM 771 C C . LEU A 1 92 ? -6.162 -8.654 4.803 1.00 98.62 92 LEU A C 1
ATOM 773 O O . LEU A 1 92 ? -5.878 -9.539 3.996 1.00 98.62 92 LEU A O 1
ATOM 777 N N . ASP A 1 93 ? -7.037 -8.846 5.792 1.00 97.88 93 ASP A N 1
ATOM 778 C CA . ASP A 1 93 ? -7.747 -10.104 6.004 1.00 97.88 93 ASP A CA 1
ATOM 779 C C . ASP A 1 93 ? -8.606 -10.442 4.769 1.00 97.88 93 ASP A C 1
ATOM 781 O O . ASP A 1 93 ? -8.603 -11.590 4.321 1.00 97.88 93 ASP A O 1
ATOM 785 N N . ALA A 1 94 ? -9.284 -9.458 4.167 1.00 98.31 94 ALA A N 1
ATOM 786 C CA . ALA A 1 94 ? -10.063 -9.658 2.946 1.00 98.31 94 ALA A CA 1
ATOM 787 C C . ALA A 1 94 ? -9.184 -10.053 1.747 1.00 98.31 94 ALA A C 1
ATOM 789 O O . ALA A 1 94 ? -9.527 -10.995 1.034 1.00 98.31 94 ALA A O 1
ATOM 790 N N . ILE A 1 95 ? -8.029 -9.407 1.554 1.00 98.44 95 ILE A N 1
ATOM 791 C CA . ILE A 1 95 ? -7.072 -9.754 0.488 1.00 98.44 95 ILE A CA 1
ATOM 792 C C . ILE A 1 95 ? -6.641 -11.223 0.603 1.00 98.44 95 ILE A C 1
ATOM 794 O O . ILE A 1 95 ? -6.620 -11.945 -0.392 1.00 98.44 95 ILE A O 1
ATOM 798 N N . GLN A 1 96 ? -6.345 -11.691 1.818 1.00 97.00 96 GLN A N 1
ATOM 799 C CA . GLN A 1 96 ? -5.820 -13.041 2.030 1.00 97.00 96 GLN A CA 1
ATOM 800 C C . GLN A 1 96 ? -6.903 -14.131 2.017 1.00 97.00 96 GLN A C 1
ATOM 802 O O . GLN A 1 96 ? -6.636 -15.257 1.595 1.00 97.00 96 GLN A O 1
ATOM 807 N N . HIS A 1 97 ? -8.121 -13.823 2.474 1.00 96.44 97 HIS A N 1
ATOM 808 C CA . HIS A 1 97 ? -9.143 -14.841 2.748 1.00 96.44 97 HIS A CA 1
ATOM 809 C C . HIS A 1 97 ? -10.376 -14.773 1.838 1.00 96.44 97 HIS A C 1
ATOM 811 O O . HIS A 1 97 ? -11.174 -15.719 1.837 1.00 96.44 97 HIS A O 1
ATOM 817 N N . ALA A 1 98 ? -10.575 -13.695 1.073 1.00 97.00 98 ALA A N 1
ATOM 818 C CA . ALA A 1 98 ? -11.653 -13.653 0.093 1.00 97.00 98 ALA A CA 1
ATOM 819 C C . ALA A 1 98 ? -11.414 -14.688 -1.013 1.00 97.00 98 ALA A C 1
ATOM 821 O O . ALA A 1 98 ? -10.288 -14.952 -1.427 1.00 97.00 98 ALA A O 1
ATOM 822 N N . ARG A 1 99 ? -12.501 -15.291 -1.499 1.00 95.31 99 ARG A N 1
ATOM 823 C CA . ARG A 1 99 ? -12.452 -16.265 -2.603 1.00 95.31 99 ARG A CA 1
ATOM 824 C C . ARG A 1 99 ? -12.605 -15.619 -3.977 1.00 95.31 99 ARG A C 1
ATOM 826 O O . ARG A 1 99 ? -12.262 -16.239 -4.973 1.00 95.31 99 ARG A O 1
ATOM 833 N N . VAL A 1 100 ? -13.180 -14.421 -4.014 1.00 96.44 100 VAL A N 1
ATOM 834 C CA . VAL A 1 100 ? -13.489 -13.683 -5.239 1.00 96.44 100 VAL A CA 1
ATOM 835 C C . VAL A 1 100 ? -12.359 -12.697 -5.499 1.00 96.44 100 VAL A C 1
ATOM 837 O O . VAL A 1 100 ? -12.008 -11.916 -4.615 1.00 96.44 100 VAL A O 1
ATOM 840 N N . GLU A 1 101 ? -11.796 -12.743 -6.702 1.00 95.69 101 GLU A N 1
ATOM 841 C CA . GLU A 1 101 ? -10.633 -11.940 -7.082 1.00 95.69 101 GLU A CA 1
ATOM 842 C C . GLU A 1 101 ? -10.945 -10.441 -7.135 1.00 95.69 101 GLU A C 1
ATOM 844 O O . GLU A 1 101 ? -10.129 -9.649 -6.661 1.00 95.69 101 GLU A O 1
ATOM 849 N N . GLU A 1 102 ? -12.143 -10.046 -7.589 1.00 96.75 102 GLU A N 1
ATOM 850 C CA . GLU A 1 102 ? -12.576 -8.645 -7.518 1.00 96.75 102 GLU A CA 1
ATOM 851 C C . GLU A 1 102 ? -12.606 -8.124 -6.076 1.00 96.75 102 GLU A C 1
ATOM 853 O O . GLU A 1 102 ? -12.154 -7.015 -5.819 1.00 96.75 102 GLU A O 1
ATOM 858 N N . VAL A 1 103 ? -13.040 -8.937 -5.106 1.00 98.12 103 VAL A N 1
ATOM 859 C CA . VAL A 1 103 ? -13.093 -8.515 -3.694 1.00 98.12 103 VAL A CA 1
ATOM 860 C C . VAL A 1 103 ? -11.691 -8.275 -3.131 1.00 98.12 103 VAL A C 1
ATOM 862 O O . VAL A 1 103 ? -11.492 -7.353 -2.341 1.00 98.12 103 VAL A O 1
ATOM 865 N N . LYS A 1 104 ? -10.700 -9.073 -3.547 1.00 98.25 104 LYS A N 1
ATOM 866 C CA . LYS A 1 104 ? -9.299 -8.845 -3.170 1.00 98.25 104 LYS A CA 1
ATOM 867 C C . LYS A 1 104 ? -8.754 -7.564 -3.791 1.00 98.25 104 LYS A C 1
ATOM 869 O O . LYS A 1 104 ? -8.070 -6.813 -3.104 1.00 98.25 104 LYS A O 1
ATOM 874 N N . ALA A 1 105 ? -9.057 -7.317 -5.067 1.00 96.81 105 ALA A N 1
ATOM 875 C CA . ALA A 1 105 ? -8.652 -6.094 -5.756 1.00 96.81 105 ALA A CA 1
ATOM 876 C C . ALA A 1 105 ? -9.265 -4.851 -5.087 1.00 96.81 105 ALA A C 1
ATOM 878 O O . ALA A 1 105 ? -8.532 -3.931 -4.726 1.00 96.81 105 ALA A O 1
ATOM 879 N N . ASP A 1 106 ? -10.570 -4.882 -4.803 1.00 97.69 106 ASP A N 1
ATOM 880 C CA . ASP A 1 106 ? -11.275 -3.816 -4.089 1.00 97.69 106 ASP A CA 1
ATOM 881 C C . ASP A 1 106 ? -10.672 -3.573 -2.699 1.00 97.69 106 ASP A C 1
ATOM 883 O O . ASP A 1 106 ? -10.507 -2.430 -2.274 1.00 97.69 106 ASP A O 1
ATOM 887 N N . ALA A 1 107 ? -10.314 -4.632 -1.968 1.00 98.56 107 ALA A N 1
ATOM 888 C CA . ALA A 1 107 ? -9.676 -4.507 -0.661 1.00 98.56 107 ALA A CA 1
ATOM 889 C C . ALA A 1 107 ? -8.276 -3.870 -0.747 1.00 98.56 107 ALA A C 1
ATOM 891 O O . ALA A 1 107 ? -7.963 -2.990 0.059 1.00 98.56 107 ALA A O 1
ATOM 892 N N . SER A 1 108 ? -7.454 -4.256 -1.730 1.00 98.44 108 SER A N 1
ATOM 893 C CA . SER A 1 108 ? -6.148 -3.632 -1.992 1.00 98.44 108 SER A CA 1
ATOM 894 C C . SER A 1 108 ? -6.279 -2.141 -2.309 1.00 98.44 108 SER A C 1
ATOM 896 O O . SER A 1 108 ? -5.584 -1.316 -1.707 1.00 98.44 108 SER A O 1
ATOM 898 N N . ASP A 1 109 ? -7.205 -1.785 -3.198 1.00 97.81 109 ASP A N 1
ATOM 899 C CA . ASP A 1 109 ? -7.454 -0.400 -3.597 1.00 97.81 109 ASP A CA 1
ATOM 900 C C . ASP A 1 109 ? -7.976 0.446 -2.430 1.00 97.81 109 ASP A C 1
ATOM 902 O O . ASP A 1 109 ? -7.491 1.555 -2.187 1.00 97.81 109 ASP A O 1
ATOM 906 N N . ASN A 1 110 ? -8.917 -0.092 -1.651 1.00 98.44 110 ASN A N 1
ATOM 907 C CA . ASN A 1 110 ? -9.467 0.600 -0.489 1.00 98.44 110 ASN A CA 1
ATOM 908 C C . ASN A 1 110 ? -8.427 0.794 0.619 1.00 98.44 110 ASN A C 1
ATOM 910 O O . ASN A 1 110 ? -8.417 1.853 1.251 1.00 98.44 110 ASN A O 1
ATOM 914 N N . LEU A 1 111 ? -7.511 -0.159 0.818 1.00 98.81 111 LEU A N 1
ATOM 915 C CA . LEU A 1 111 ? -6.402 0.006 1.755 1.00 98.81 111 LEU A CA 1
ATOM 916 C C . LEU A 1 111 ? -5.472 1.149 1.327 1.00 98.81 111 LEU A C 1
ATOM 918 O O . LEU A 1 111 ? -5.148 2.019 2.137 1.00 98.81 111 LEU A O 1
ATOM 922 N N . LEU A 1 112 ? -5.084 1.199 0.052 1.00 98.44 112 LEU A N 1
ATOM 923 C CA . LEU A 1 112 ? -4.249 2.279 -0.483 1.00 98.44 112 LEU A CA 1
ATOM 924 C C . LEU A 1 112 ? -4.942 3.641 -0.365 1.00 98.44 112 LEU A C 1
ATOM 926 O O . LEU A 1 112 ? -4.329 4.619 0.074 1.00 98.44 112 LEU A O 1
ATOM 930 N N . LEU A 1 113 ? -6.232 3.704 -0.695 1.00 97.88 113 LEU A N 1
ATOM 931 C CA . LEU A 1 113 ? -7.040 4.911 -0.552 1.00 97.88 113 LEU A CA 1
ATOM 932 C C . LEU A 1 113 ? -7.151 5.354 0.912 1.00 97.88 113 LEU A C 1
ATOM 934 O O . LEU A 1 113 ? -7.088 6.552 1.202 1.00 97.88 113 LEU A O 1
ATOM 938 N N . TYR A 1 114 ? -7.271 4.409 1.843 1.00 98.44 114 TYR A N 1
ATOM 939 C CA . TYR A 1 114 ? -7.338 4.704 3.267 1.00 98.44 114 TYR A CA 1
ATOM 940 C C . TYR A 1 114 ? -6.005 5.229 3.819 1.00 98.44 114 TYR A C 1
ATOM 942 O O . TYR A 1 114 ? -5.992 6.232 4.531 1.00 98.44 114 TYR A O 1
ATOM 950 N N . LEU A 1 115 ? -4.869 4.652 3.415 1.00 98.31 115 LEU A N 1
ATOM 951 C CA . LEU A 1 115 ? -3.543 5.183 3.759 1.00 98.31 115 LEU A CA 1
ATOM 952 C C . LEU A 1 115 ? -3.361 6.620 3.237 1.00 98.31 115 LEU A C 1
ATOM 954 O O . LEU A 1 115 ? -2.912 7.499 3.975 1.00 98.31 115 LEU A O 1
ATOM 958 N N . GLN A 1 116 ? -3.788 6.898 1.998 1.00 96.88 116 GLN A N 1
ATOM 959 C CA . GLN A 1 116 ? -3.790 8.261 1.444 1.00 96.88 116 GLN A CA 1
ATOM 960 C C . GLN A 1 116 ? -4.709 9.207 2.226 1.00 96.88 116 GLN A C 1
ATOM 962 O O . GLN A 1 116 ? -4.347 10.358 2.475 1.00 96.88 116 GLN A O 1
ATOM 967 N N . LYS A 1 117 ? -5.898 8.736 2.620 1.00 96.25 117 LYS A N 1
ATOM 968 C CA . LYS A 1 117 ? -6.857 9.492 3.434 1.00 96.25 117 LYS A CA 1
ATOM 969 C C . LYS A 1 117 ? -6.235 9.894 4.768 1.00 96.25 117 LYS A C 1
ATOM 971 O O . LYS A 1 117 ? -6.315 11.068 5.115 1.00 96.25 117 LYS A O 1
ATOM 976 N N . MET A 1 118 ? -5.567 8.972 5.463 1.00 96.62 118 MET A N 1
ATOM 977 C CA . MET A 1 118 ? -4.873 9.277 6.716 1.00 96.62 118 MET A CA 1
ATOM 978 C C . MET A 1 118 ? -3.771 10.319 6.517 1.00 96.62 118 MET A C 1
ATOM 980 O O . MET A 1 118 ? -3.744 11.314 7.235 1.00 96.62 118 MET A O 1
ATOM 984 N N . LEU A 1 119 ? -2.917 10.149 5.503 1.00 95.31 119 LEU A N 1
ATOM 985 C CA . LEU A 1 119 ? -1.813 11.078 5.236 1.00 95.31 119 LEU A CA 1
ATOM 986 C C . LEU A 1 119 ? -2.267 12.493 4.883 1.00 95.31 119 LEU A C 1
ATOM 988 O O . LEU A 1 119 ? -1.600 13.456 5.257 1.00 95.31 119 LEU A O 1
ATOM 992 N N . ARG A 1 120 ? -3.386 12.617 4.165 1.00 94.12 120 ARG A N 1
ATOM 993 C CA . ARG A 1 120 ? -3.955 13.907 3.770 1.00 94.12 120 ARG A CA 1
ATOM 994 C C . ARG A 1 120 ? -4.708 14.563 4.918 1.00 94.12 120 ARG A C 1
ATOM 996 O O . ARG A 1 120 ? -4.455 15.716 5.247 1.00 94.12 120 ARG A O 1
ATOM 1003 N N . ASP A 1 121 ? -5.655 13.848 5.507 1.00 93.81 121 ASP A N 1
ATOM 1004 C CA . ASP A 1 121 ? -6.598 14.446 6.443 1.00 93.81 121 ASP A CA 1
ATOM 1005 C C . ASP A 1 121 ? -5.971 14.633 7.827 1.00 93.81 121 ASP A C 1
ATOM 1007 O O . ASP A 1 121 ? -6.368 15.541 8.554 1.00 93.81 121 ASP A O 1
ATOM 1011 N N . ALA A 1 122 ? -5.004 13.790 8.214 1.00 88.81 122 ALA A N 1
ATOM 1012 C CA . ALA A 1 122 ? -4.264 13.943 9.466 1.00 88.81 122 ALA A CA 1
ATOM 1013 C C . ALA A 1 122 ? -2.976 14.762 9.289 1.00 88.81 122 ALA A C 1
ATOM 1015 O O . ALA A 1 122 ? -2.214 14.873 10.238 1.00 88.81 122 ALA A O 1
ATOM 1016 N N . ALA A 1 123 ? -2.723 15.379 8.126 1.00 83.62 123 ALA A N 1
ATOM 1017 C CA . ALA A 1 123 ? -1.472 16.098 7.851 1.00 83.62 123 ALA A CA 1
ATOM 1018 C C . ALA A 1 123 ? -1.126 17.178 8.899 1.0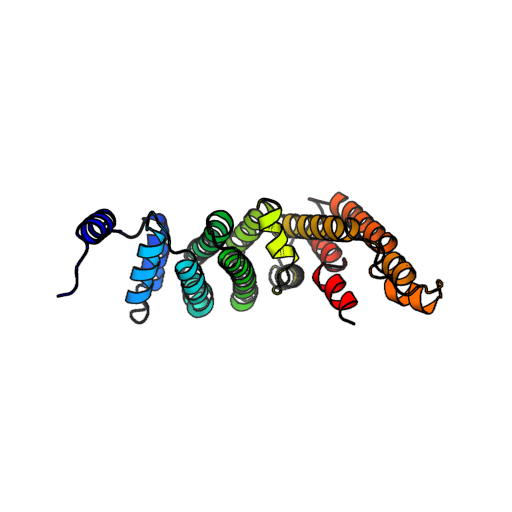0 83.62 123 ALA A C 1
ATOM 1020 O O . ALA A 1 123 ? 0.045 17.406 9.184 1.00 83.62 123 ALA A O 1
ATOM 1021 N N . GLY A 1 124 ? -2.134 17.826 9.498 1.00 85.81 124 GLY A N 1
ATOM 1022 C CA . GLY A 1 124 ? -1.932 18.824 10.557 1.00 85.81 124 GLY A CA 1
ATOM 1023 C C . GLY A 1 124 ? -1.583 18.249 11.938 1.00 85.81 124 GLY A C 1
ATOM 1024 O O . GLY A 1 124 ? -1.158 19.001 12.807 1.00 85.81 124 GLY A O 1
ATOM 1025 N N . ASN A 1 125 ? -1.780 16.945 12.151 1.00 90.56 125 ASN A N 1
ATOM 1026 C CA . ASN A 1 125 ? -1.475 16.224 13.388 1.00 90.56 125 ASN A CA 1
ATOM 1027 C C . ASN A 1 125 ? -1.261 14.729 13.080 1.00 90.56 125 ASN A C 1
ATOM 1029 O O . ASN A 1 125 ? -2.068 13.879 13.466 1.00 90.56 125 ASN A O 1
ATOM 1033 N N . ILE A 1 126 ? -0.222 14.426 12.297 1.00 93.12 126 ILE A N 1
ATOM 1034 C CA . ILE A 1 126 ? 0.004 13.079 11.753 1.00 93.12 126 ILE A CA 1
ATOM 1035 C C . ILE A 1 126 ? 0.633 12.136 12.781 1.00 93.12 126 ILE A C 1
ATOM 1037 O O . ILE A 1 126 ? 0.426 10.927 12.698 1.00 93.12 126 ILE A O 1
ATOM 1041 N N . ASP A 1 127 ? 1.349 12.680 13.768 1.00 93.56 127 ASP A N 1
ATOM 1042 C CA . ASP A 1 127 ? 2.161 11.924 14.728 1.00 93.56 127 ASP A CA 1
ATOM 1043 C C . ASP A 1 127 ? 1.417 10.758 15.403 1.00 93.56 127 ASP A C 1
ATOM 1045 O O . ASP A 1 127 ? 1.968 9.655 15.426 1.00 93.56 127 ASP A O 1
ATOM 1049 N N . PRO A 1 128 ? 0.156 10.904 15.868 1.00 94.88 128 PRO A N 1
ATOM 1050 C CA . PRO A 1 128 ? -0.578 9.786 16.463 1.00 94.88 128 PRO A CA 1
ATOM 1051 C C . PRO A 1 128 ? -0.845 8.629 15.488 1.00 94.88 128 PRO A C 1
ATOM 1053 O O . PRO A 1 128 ? -1.011 7.492 15.917 1.00 94.88 128 PRO A O 1
ATOM 1056 N N . PHE A 1 129 ? -0.902 8.902 14.181 1.00 96.31 129 PHE A N 1
ATOM 1057 C CA . PHE A 1 129 ? -1.228 7.923 13.141 1.00 96.31 129 PHE A CA 1
ATOM 1058 C C . PHE A 1 129 ? 0.001 7.294 12.478 1.00 96.31 129 PHE A C 1
ATOM 1060 O O . PHE A 1 129 ? -0.158 6.312 11.756 1.00 96.31 129 PHE A O 1
ATOM 1067 N N . ILE A 1 130 ? 1.211 7.801 12.733 1.00 95.75 130 ILE A N 1
ATOM 1068 C CA . ILE A 1 130 ? 2.455 7.295 12.131 1.00 95.75 130 ILE A CA 1
ATOM 1069 C C . ILE A 1 130 ? 2.585 5.778 12.303 1.00 95.75 130 ILE A C 1
ATOM 1071 O O . ILE A 1 130 ? 2.705 5.066 11.310 1.00 95.75 130 ILE A O 1
ATOM 1075 N N . ALA A 1 131 ? 2.489 5.276 13.539 1.00 96.25 131 ALA A N 1
ATOM 1076 C CA . ALA A 1 131 ? 2.664 3.850 13.824 1.00 96.25 131 ALA A CA 1
ATOM 1077 C C . ALA A 1 131 ? 1.592 2.976 13.145 1.00 96.25 131 ALA A C 1
ATOM 1079 O O . ALA A 1 131 ? 1.870 1.864 12.706 1.00 96.25 131 ALA A O 1
ATOM 1080 N N . CYS A 1 132 ? 0.367 3.495 13.019 1.00 96.44 132 CYS A N 1
ATOM 1081 C CA . CYS A 1 132 ? -0.722 2.828 12.306 1.00 96.44 132 CYS A CA 1
ATOM 1082 C C . CYS A 1 132 ? -0.428 2.723 10.799 1.00 96.44 132 CYS A C 1
ATOM 1084 O O . CYS A 1 132 ? -0.612 1.669 10.192 1.00 96.44 132 CYS A O 1
ATOM 1086 N N . ILE A 1 133 ? 0.081 3.795 10.193 1.00 97.94 133 ILE A N 1
ATOM 1087 C CA . ILE A 1 133 ? 0.430 3.805 8.770 1.00 97.94 133 ILE A CA 1
ATOM 1088 C C . ILE A 1 133 ? 1.656 2.914 8.504 1.00 97.94 133 ILE A C 1
ATOM 1090 O O . ILE A 1 133 ? 1.643 2.152 7.538 1.00 97.94 133 ILE A O 1
ATOM 1094 N N . GLU A 1 134 ? 2.672 2.934 9.377 1.00 97.81 134 GLU A N 1
ATOM 1095 C CA . GLU A 1 134 ? 3.814 2.010 9.299 1.00 97.81 134 GLU A CA 1
ATOM 1096 C C . GLU A 1 134 ? 3.374 0.547 9.403 1.00 97.81 134 GLU A C 1
ATOM 1098 O O . GLU A 1 134 ? 3.843 -0.275 8.619 1.00 97.81 134 GLU A O 1
ATOM 1103 N N . HIS A 1 135 ? 2.427 0.223 10.293 1.00 98.44 135 HIS A N 1
ATOM 1104 C CA . HIS A 1 135 ? 1.819 -1.113 10.351 1.00 98.44 135 HIS A CA 1
ATOM 1105 C C . HIS A 1 135 ? 1.208 -1.509 9.005 1.00 98.44 135 HIS A C 1
ATOM 1107 O O . HIS A 1 135 ? 1.459 -2.610 8.516 1.00 98.44 135 HIS A O 1
ATOM 1113 N N . GLY A 1 136 ? 0.470 -0.601 8.361 1.00 98.62 136 GLY A N 1
ATOM 1114 C CA . GLY A 1 136 ? -0.031 -0.813 7.002 1.00 98.62 136 GLY A CA 1
ATOM 1115 C C . GLY A 1 136 ? 1.089 -1.094 6.000 1.00 98.62 136 GLY A C 1
ATOM 1116 O O . GLY A 1 136 ? 1.004 -2.063 5.246 1.00 98.62 136 GLY A O 1
ATOM 1117 N N . PHE A 1 137 ? 2.162 -0.300 6.015 1.00 98.69 137 PHE A N 1
ATOM 1118 C CA . PHE A 1 137 ? 3.293 -0.495 5.108 1.00 98.69 137 PHE A CA 1
ATOM 1119 C C . PHE A 1 137 ? 3.991 -1.840 5.309 1.00 98.69 137 PHE A C 1
ATOM 1121 O O . PHE A 1 137 ? 4.220 -2.545 4.328 1.00 98.69 137 PHE A O 1
ATOM 1128 N N . GLU A 1 138 ? 4.274 -2.224 6.555 1.00 98.44 138 GLU A N 1
ATOM 1129 C CA . GLU A 1 138 ? 4.894 -3.514 6.873 1.00 98.44 138 GLU A CA 1
ATOM 1130 C C . GLU A 1 138 ? 4.024 -4.685 6.444 1.00 98.44 138 GLU A C 1
ATOM 1132 O O . GLU A 1 138 ? 4.500 -5.639 5.830 1.00 98.44 138 GLU A O 1
ATOM 1137 N N . ARG A 1 139 ? 2.726 -4.620 6.747 1.00 98.62 139 ARG A N 1
ATOM 1138 C CA . ARG A 1 139 ? 1.811 -5.711 6.426 1.00 98.62 139 ARG A CA 1
ATOM 1139 C C . ARG A 1 139 ? 1.651 -5.884 4.925 1.00 98.62 139 ARG A C 1
ATOM 1141 O O . ARG A 1 139 ? 1.684 -7.022 4.471 1.00 98.62 139 ARG A O 1
ATOM 1148 N N . ILE A 1 140 ? 1.550 -4.791 4.163 1.00 98.75 140 ILE A N 1
ATOM 1149 C CA . ILE A 1 140 ? 1.553 -4.850 2.695 1.00 98.75 140 ILE A CA 1
ATOM 1150 C C . ILE A 1 140 ? 2.879 -5.445 2.212 1.00 98.75 140 ILE A C 1
ATOM 1152 O O . ILE A 1 140 ? 2.874 -6.418 1.461 1.00 98.75 140 ILE A O 1
ATOM 1156 N N . ALA A 1 141 ? 4.014 -4.926 2.689 1.00 98.38 141 ALA A N 1
ATOM 1157 C CA . ALA A 1 141 ? 5.344 -5.404 2.317 1.00 98.38 141 ALA A CA 1
ATOM 1158 C C . ALA A 1 141 ? 5.612 -6.866 2.718 1.00 98.38 141 ALA A C 1
ATOM 1160 O O . ALA A 1 141 ? 6.537 -7.467 2.177 1.00 98.38 141 ALA A O 1
ATOM 1161 N N . GLY A 1 142 ? 4.815 -7.453 3.616 1.00 98.06 142 GLY A N 1
ATOM 1162 C CA . GLY A 1 142 ? 4.880 -8.856 4.030 1.00 98.06 142 GLY A CA 1
ATOM 1163 C C . GLY A 1 142 ? 3.911 -9.802 3.308 1.00 98.06 142 GLY A C 1
ATOM 1164 O O . GLY A 1 142 ? 3.933 -11.001 3.584 1.00 98.06 142 GLY A O 1
ATOM 1165 N N . LEU A 1 143 ? 3.059 -9.315 2.397 1.00 98.56 143 LEU A N 1
ATOM 1166 C CA . LEU A 1 143 ? 2.080 -10.163 1.701 1.00 98.56 143 LEU A CA 1
ATOM 1167 C C . LEU A 1 143 ? 2.746 -11.186 0.761 1.00 98.56 143 LEU A C 1
ATOM 1169 O O . LEU A 1 143 ? 3.803 -10.900 0.192 1.00 98.56 143 LEU A O 1
ATOM 1173 N N . PRO A 1 144 ? 2.127 -12.354 0.513 1.00 97.94 144 PRO A N 1
ATOM 1174 C CA . PRO A 1 144 ? 2.541 -13.242 -0.571 1.00 97.94 144 PRO A CA 1
ATOM 1175 C C . PRO A 1 144 ? 2.569 -12.508 -1.916 1.00 97.94 144 PRO A C 1
ATOM 1177 O O . PRO A 1 144 ? 1.782 -11.590 -2.143 1.00 97.94 144 PRO A O 1
ATOM 1180 N N . GLN A 1 145 ? 3.466 -12.913 -2.815 1.00 96.69 145 GLN A N 1
ATOM 1181 C CA . GLN A 1 145 ? 3.716 -12.193 -4.069 1.00 96.69 145 GLN A CA 1
ATOM 1182 C C . GLN A 1 145 ? 2.453 -11.926 -4.917 1.00 96.69 145 GLN A C 1
ATOM 1184 O O . GLN A 1 145 ? 2.274 -10.770 -5.296 1.00 96.69 145 GLN A O 1
ATOM 1189 N N . PRO A 1 146 ? 1.518 -12.880 -5.121 1.00 96.31 146 PRO A N 1
ATOM 1190 C CA . PRO A 1 146 ? 0.309 -12.611 -5.907 1.00 96.31 146 PRO A CA 1
ATOM 1191 C C . PRO A 1 146 ? -0.582 -11.519 -5.303 1.00 96.31 146 PRO A C 1
ATOM 1193 O O . PRO A 1 146 ? -1.169 -10.715 -6.023 1.00 96.31 146 PRO A O 1
ATOM 1196 N N . ASP A 1 147 ? -0.661 -11.462 -3.973 1.00 97.81 147 ASP A N 1
ATOM 1197 C CA . ASP A 1 147 ? -1.450 -10.455 -3.266 1.00 97.81 147 ASP A CA 1
ATOM 1198 C C . ASP A 1 147 ? -0.723 -9.106 -3.220 1.00 97.81 147 ASP A C 1
ATOM 1200 O O . ASP A 1 147 ? -1.348 -8.062 -3.395 1.00 97.81 147 ASP A O 1
ATOM 1204 N N . PHE A 1 148 ? 0.605 -9.114 -3.062 1.00 98.56 148 PHE A N 1
ATOM 1205 C CA . PHE A 1 148 ? 1.429 -7.907 -3.151 1.00 98.56 148 PHE A CA 1
ATOM 1206 C C . PHE A 1 148 ? 1.365 -7.265 -4.543 1.00 98.56 148 PHE A C 1
ATOM 1208 O O . PHE A 1 148 ? 1.285 -6.043 -4.664 1.00 98.56 148 PHE A O 1
ATOM 1215 N N . PHE A 1 149 ? 1.355 -8.071 -5.606 1.00 97.62 149 PHE A N 1
ATOM 1216 C CA . PHE A 1 149 ? 1.367 -7.575 -6.982 1.00 97.62 149 PHE A CA 1
ATOM 1217 C C . PHE A 1 149 ? 0.110 -6.755 -7.340 1.00 97.62 149 PHE A C 1
ATOM 1219 O O . PHE A 1 149 ? 0.155 -5.890 -8.220 1.00 97.62 149 PHE A O 1
ATOM 1226 N N . ARG A 1 150 ? -0.990 -6.913 -6.590 1.00 97.19 150 ARG A N 1
ATOM 1227 C CA . ARG A 1 150 ? -2.173 -6.032 -6.682 1.00 97.19 150 ARG A CA 1
ATOM 1228 C C . ARG A 1 150 ? -1.846 -4.581 -6.331 1.00 97.19 150 ARG A C 1
ATOM 1230 O O . ARG A 1 150 ? -2.367 -3.663 -6.947 1.00 97.19 150 ARG A O 1
ATOM 1237 N N . PHE A 1 151 ? -0.937 -4.356 -5.383 1.00 98.25 151 PHE A N 1
ATOM 1238 C CA . PHE A 1 151 ? -0.483 -3.013 -5.012 1.00 98.25 151 PHE A CA 1
ATOM 1239 C C . PHE A 1 151 ? 0.465 -2.416 -6.058 1.00 98.25 151 PHE A C 1
ATOM 1241 O O . PHE A 1 151 ? 0.506 -1.198 -6.230 1.00 98.25 151 PHE A O 1
ATOM 1248 N N . VAL A 1 152 ? 1.209 -3.262 -6.780 1.00 97.69 152 VAL A N 1
ATOM 1249 C CA . VAL A 1 152 ? 2.084 -2.836 -7.885 1.00 97.69 152 VAL A CA 1
ATOM 1250 C C . VAL A 1 152 ? 1.257 -2.301 -9.058 1.00 97.69 152 VAL A C 1
ATOM 1252 O O . VAL A 1 152 ? 1.602 -1.271 -9.642 1.00 97.69 152 VAL A O 1
ATOM 1255 N N . THR A 1 153 ? 0.154 -2.987 -9.357 1.00 95.69 153 THR A N 1
ATOM 1256 C CA . THR A 1 153 ? -0.736 -2.735 -10.504 1.00 95.69 153 THR A CA 1
ATOM 1257 C C . THR A 1 153 ? -1.930 -1.829 -10.185 1.00 95.69 153 THR A C 1
ATOM 1259 O O . THR A 1 153 ? -2.678 -1.461 -11.090 1.00 95.69 153 THR A O 1
ATOM 1262 N N . SER A 1 154 ? -2.108 -1.433 -8.920 1.00 94.44 154 SER A N 1
ATOM 1263 C CA . SER A 1 154 ? -3.229 -0.592 -8.491 1.00 94.44 154 SER A CA 1
ATOM 1264 C C . SER A 1 154 ? -3.215 0.788 -9.154 1.00 94.44 154 SER A C 1
ATOM 1266 O O . SER A 1 154 ? -2.170 1.433 -9.331 1.00 94.44 154 SER A O 1
ATOM 1268 N N . PHE A 1 155 ? -4.422 1.289 -9.425 1.00 88.88 155 PHE A N 1
ATOM 1269 C CA . PHE A 1 155 ? -4.659 2.675 -9.820 1.00 88.88 155 PHE A CA 1
ATOM 1270 C C . PHE A 1 155 ? -4.208 3.668 -8.730 1.00 88.88 155 PHE A C 1
ATOM 1272 O O . PHE A 1 155 ? -3.699 4.757 -9.031 1.00 88.88 155 PHE A O 1
ATOM 1279 N N . TYR A 1 156 ? -4.344 3.297 -7.451 1.00 93.06 156 TYR A N 1
ATOM 1280 C CA . TYR A 1 156 ? -3.900 4.094 -6.309 1.00 93.06 156 TYR A CA 1
ATOM 1281 C C . TYR A 1 156 ? -2.403 3.881 -6.052 1.00 93.06 156 TYR A C 1
ATOM 1283 O O . TYR A 1 156 ? -1.964 2.981 -5.352 1.00 93.06 156 TYR A O 1
ATOM 1291 N N . GLN A 1 157 ? -1.580 4.754 -6.620 1.00 93.38 157 GLN A N 1
ATOM 1292 C CA . GLN A 1 157 ? -0.139 4.512 -6.720 1.00 93.38 157 GLN A CA 1
ATOM 1293 C C . GLN A 1 157 ? 0.611 4.606 -5.375 1.00 93.38 157 GLN A C 1
ATOM 1295 O O . GLN A 1 157 ? 0.594 5.656 -4.724 1.00 93.38 157 GLN A O 1
ATOM 1300 N N . LEU A 1 158 ? 1.393 3.572 -5.034 1.00 96.69 158 LEU A N 1
ATOM 1301 C CA . LEU A 1 158 ? 2.314 3.570 -3.884 1.00 96.69 158 LEU A CA 1
ATOM 1302 C C . LEU A 1 158 ? 3.315 4.736 -3.915 1.00 96.69 158 LEU A C 1
ATOM 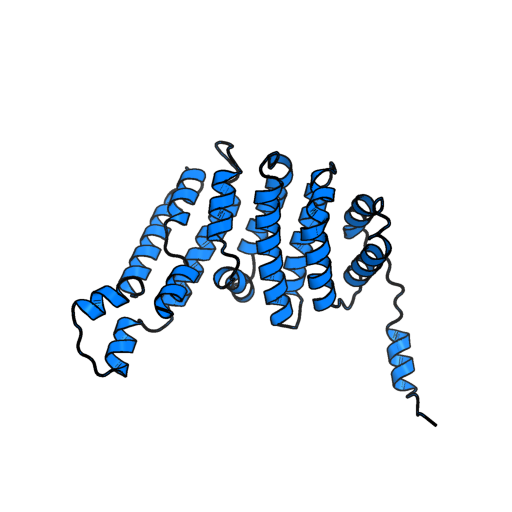1304 O O . LEU A 1 158 ? 3.568 5.359 -2.886 1.00 96.69 158 LEU A O 1
ATOM 1308 N N . LYS A 1 159 ? 3.804 5.125 -5.102 1.00 96.00 159 LYS A N 1
ATOM 1309 C CA . LYS A 1 159 ? 4.672 6.307 -5.256 1.00 96.00 159 LYS A CA 1
ATOM 1310 C C . LYS A 1 159 ? 4.026 7.595 -4.727 1.00 96.00 159 LYS A C 1
ATOM 1312 O O . LYS A 1 159 ? 4.705 8.390 -4.085 1.00 96.00 159 LYS A O 1
ATOM 1317 N N . LYS A 1 160 ? 2.718 7.793 -4.936 1.00 95.56 160 LYS A N 1
ATOM 1318 C CA . LYS A 1 160 ? 1.995 8.971 -4.416 1.00 95.56 160 LYS A CA 1
ATOM 1319 C C . LYS A 1 160 ? 1.873 8.932 -2.893 1.00 95.56 160 LYS A C 1
ATOM 1321 O O . LYS A 1 160 ? 1.933 9.976 -2.247 1.00 95.56 160 LYS A O 1
ATOM 1326 N N . ILE A 1 161 ? 1.738 7.741 -2.310 1.00 97.25 161 ILE A N 1
ATOM 1327 C CA . ILE A 1 161 ? 1.743 7.550 -0.854 1.00 97.25 161 ILE A CA 1
ATOM 1328 C C . ILE A 1 161 ? 3.123 7.882 -0.281 1.00 97.25 161 ILE A C 1
ATOM 1330 O O . ILE A 1 161 ? 3.201 8.647 0.673 1.00 97.25 161 ILE A O 1
ATOM 1334 N N . ALA A 1 162 ? 4.201 7.391 -0.897 1.00 97.06 162 ALA A N 1
ATOM 1335 C CA . ALA A 1 162 ? 5.576 7.693 -0.497 1.00 97.06 162 ALA A CA 1
ATOM 1336 C C . ALA A 1 162 ? 5.891 9.201 -0.553 1.00 97.06 162 ALA A C 1
ATOM 1338 O O . ALA A 1 162 ? 6.448 9.760 0.390 1.00 97.06 162 ALA A O 1
ATOM 1339 N N . GLN A 1 163 ? 5.462 9.888 -1.616 1.00 95.88 163 GLN A N 1
ATOM 1340 C CA . GLN A 1 163 ? 5.561 11.348 -1.724 1.00 95.88 163 GLN A CA 1
ATOM 1341 C C . GLN A 1 163 ? 4.766 12.063 -0.625 1.00 95.88 163 GLN A C 1
ATOM 1343 O O . GLN A 1 163 ? 5.264 12.997 0.004 1.00 95.88 163 GLN A O 1
ATOM 1348 N N . SER A 1 164 ? 3.538 11.604 -0.362 1.00 95.56 164 SER A N 1
ATOM 1349 C CA . SER A 1 164 ? 2.699 12.160 0.705 1.00 95.56 164 SER A CA 1
ATOM 1350 C C . SER A 1 164 ? 3.357 11.964 2.076 1.00 95.56 164 SER A C 1
ATOM 1352 O O . SER A 1 164 ? 3.390 12.898 2.874 1.00 95.56 164 SER A O 1
ATOM 1354 N N . TRP A 1 165 ? 3.964 10.797 2.317 1.00 95.56 165 TRP A N 1
ATOM 1355 C CA . TRP A 1 165 ? 4.729 10.498 3.528 1.00 95.56 165 TRP A CA 1
ATOM 1356 C C . TRP A 1 165 ? 5.881 11.482 3.739 1.00 95.56 165 TRP A C 1
ATOM 1358 O O . TRP A 1 165 ? 5.935 12.113 4.791 1.00 95.56 165 TRP A O 1
ATOM 1368 N N . LEU A 1 166 ? 6.736 11.695 2.728 1.00 93.25 166 LEU A N 1
ATOM 1369 C CA . LEU A 1 166 ? 7.830 12.681 2.790 1.00 93.25 166 LEU A CA 1
ATOM 1370 C C . LEU A 1 166 ? 7.345 14.101 3.107 1.00 93.25 166 LEU A C 1
ATOM 1372 O O . LEU A 1 166 ? 8.050 14.872 3.760 1.00 93.25 166 LEU A O 1
ATOM 1376 N N . SER A 1 167 ? 6.158 14.469 2.618 1.00 91.75 167 SER A N 1
ATOM 1377 C CA . SER A 1 167 ? 5.603 15.809 2.820 1.00 91.75 167 SER A CA 1
ATOM 1378 C C . SER A 1 167 ? 4.982 16.009 4.208 1.00 91.75 167 SER A C 1
ATOM 1380 O O . SER A 1 167 ? 5.092 17.101 4.783 1.00 91.75 167 SER A O 1
ATOM 1382 N N . SER A 1 168 ? 4.351 14.960 4.747 1.00 90.75 168 SER A N 1
ATOM 1383 C CA . SER A 1 168 ? 3.601 15.004 6.005 1.00 90.75 168 SER A CA 1
ATOM 1384 C C . SER A 1 168 ? 4.476 14.682 7.217 1.00 90.75 168 SER A C 1
ATOM 1386 O O . SER A 1 168 ? 4.335 15.322 8.256 1.00 90.75 168 SER A O 1
ATOM 1388 N N . VAL A 1 169 ? 5.402 13.728 7.102 1.00 89.81 169 VAL A N 1
ATOM 1389 C CA . VAL A 1 169 ? 6.247 13.270 8.210 1.00 89.81 169 VAL A CA 1
ATOM 1390 C C . VAL A 1 169 ? 7.575 14.017 8.172 1.00 89.81 169 VAL A C 1
ATOM 1392 O O . VAL A 1 169 ? 8.424 13.770 7.324 1.00 89.81 169 VAL A O 1
ATOM 1395 N N . ARG A 1 170 ? 7.757 14.974 9.086 1.00 80.44 170 ARG A N 1
ATOM 1396 C CA . ARG A 1 170 ? 8.912 15.893 9.057 1.00 80.44 170 ARG A CA 1
ATOM 1397 C C . ARG A 1 170 ? 10.038 15.545 10.024 1.00 80.44 170 ARG A C 1
ATOM 1399 O O . ARG A 1 170 ? 11.092 16.169 9.936 1.00 80.44 170 ARG A O 1
ATOM 1406 N N . SER A 1 171 ? 9.825 14.578 10.912 1.00 76.88 171 SER A N 1
ATOM 1407 C CA . SER A 1 171 ? 10.814 14.140 11.899 1.00 76.88 171 SER A CA 1
ATOM 1408 C C . SER A 1 171 ? 12.109 13.661 11.233 1.00 76.88 171 SER A C 1
ATOM 1410 O O . SER A 1 171 ? 12.067 13.062 10.154 1.00 76.88 171 SER A O 1
ATOM 1412 N N . ASP A 1 172 ? 13.246 13.919 11.885 1.00 68.75 172 ASP A N 1
ATOM 1413 C CA . ASP A 1 172 ? 14.578 13.509 11.430 1.00 68.75 172 ASP A CA 1
ATOM 1414 C C . ASP A 1 172 ? 15.448 13.016 12.616 1.00 68.75 172 ASP A C 1
ATOM 1416 O O . ASP A 1 172 ? 15.698 13.802 13.534 1.00 68.75 172 ASP A O 1
ATOM 1420 N N . PRO A 1 173 ? 15.873 11.732 12.649 1.00 71.06 173 PRO A N 1
ATOM 1421 C CA . PRO A 1 173 ? 15.472 10.678 11.722 1.00 71.06 173 PRO A CA 1
ATOM 1422 C C . PRO A 1 173 ? 13.994 10.325 11.922 1.00 71.06 173 PRO A C 1
ATOM 1424 O O . PRO A 1 173 ? 13.537 10.038 13.028 1.00 71.06 173 PRO A O 1
ATOM 1427 N N . GLY A 1 174 ? 13.230 10.377 10.836 1.00 76.62 174 GLY A N 1
ATOM 1428 C CA . GLY A 1 174 ? 11.817 10.019 10.836 1.00 76.62 174 GLY A CA 1
ATOM 1429 C C . GLY A 1 174 ? 11.589 8.516 10.632 1.00 76.62 174 GLY A C 1
ATOM 1430 O O . GLY A 1 174 ? 12.510 7.787 10.253 1.00 76.62 174 GLY A O 1
ATOM 1431 N N . PRO A 1 175 ? 10.352 8.045 10.839 1.00 90.88 175 PRO A N 1
ATOM 1432 C CA . PRO A 1 175 ? 9.939 6.658 10.628 1.00 90.88 175 PRO A CA 1
ATOM 1433 C C . PRO A 1 175 ? 9.885 6.291 9.132 1.00 90.88 175 PRO A C 1
ATOM 1435 O O . PRO A 1 175 ? 8.837 6.137 8.520 1.00 90.88 175 PRO A O 1
ATOM 1438 N N . TYR A 1 176 ? 11.044 6.202 8.484 1.00 93.75 176 TYR A N 1
ATOM 1439 C CA . TYR A 1 176 ? 11.145 5.905 7.049 1.00 93.75 176 TYR A CA 1
ATOM 1440 C C . TYR A 1 176 ? 11.416 4.421 6.759 1.00 93.75 176 TYR A C 1
ATOM 1442 O O . TYR A 1 176 ? 11.437 4.005 5.604 1.00 93.75 176 TYR A O 1
ATOM 1450 N N . GLY A 1 177 ? 11.614 3.596 7.792 1.00 94.44 177 GLY A N 1
ATOM 1451 C CA . GLY A 1 177 ? 11.978 2.186 7.641 1.00 94.44 177 GLY A CA 1
ATOM 1452 C C . GLY A 1 177 ? 10.924 1.362 6.899 1.00 94.44 177 GLY A C 1
ATOM 1453 O O . GLY A 1 177 ? 11.261 0.668 5.937 1.00 94.44 177 GLY A O 1
ATOM 1454 N N . ALA A 1 178 ? 9.660 1.466 7.317 1.00 96.88 178 ALA A N 1
ATOM 1455 C CA . ALA A 1 178 ? 8.570 0.665 6.763 1.00 96.88 178 ALA A CA 1
ATOM 1456 C C . ALA A 1 178 ? 8.237 1.035 5.313 1.00 96.88 178 ALA A C 1
ATOM 1458 O O . ALA A 1 178 ? 8.138 0.168 4.443 1.00 96.88 178 ALA A O 1
ATOM 1459 N N . ILE A 1 179 ? 8.142 2.335 5.023 1.00 97.56 179 ILE A N 1
ATOM 1460 C CA . ILE A 1 179 ? 7.883 2.815 3.663 1.00 97.56 179 ILE A CA 1
ATOM 1461 C C . ILE A 1 179 ? 9.043 2.495 2.712 1.00 97.56 179 ILE A C 1
ATOM 1463 O O . ILE A 1 179 ? 8.793 2.126 1.570 1.00 97.56 179 ILE A O 1
ATOM 1467 N N . ASN A 1 180 ? 10.300 2.548 3.169 1.00 97.31 180 ASN A N 1
ATOM 1468 C CA . ASN A 1 180 ? 11.437 2.144 2.339 1.00 97.31 180 ASN A CA 1
ATOM 1469 C C . ASN A 1 180 ? 11.385 0.660 1.983 1.00 97.31 180 ASN A C 1
ATOM 1471 O O . ASN A 1 180 ? 11.547 0.326 0.814 1.00 97.31 180 ASN A O 1
ATOM 1475 N N . ARG A 1 181 ? 11.106 -0.227 2.950 1.00 97.56 181 ARG A N 1
ATOM 1476 C CA . ARG A 1 181 ? 10.915 -1.663 2.673 1.00 97.56 181 ARG A CA 1
ATOM 1477 C C . ARG A 1 181 ? 9.816 -1.894 1.638 1.00 97.56 181 ARG A C 1
ATOM 1479 O O . ARG A 1 181 ? 10.026 -2.636 0.680 1.00 97.56 181 ARG A O 1
ATOM 1486 N N . LEU A 1 182 ? 8.678 -1.219 1.804 1.00 98.56 182 LEU A N 1
ATOM 1487 C CA . LEU A 1 182 ? 7.558 -1.300 0.870 1.00 98.56 182 LEU A CA 1
ATOM 1488 C C . LEU A 1 182 ? 7.943 -0.821 -0.537 1.00 98.56 182 LEU A C 1
ATOM 1490 O O . LEU A 1 182 ? 7.658 -1.505 -1.518 1.00 98.56 182 LEU A O 1
ATOM 1494 N N . MET A 1 183 ? 8.605 0.333 -0.642 1.00 98.50 183 MET A N 1
ATOM 1495 C CA . MET A 1 183 ? 8.993 0.918 -1.926 1.00 98.50 183 MET A CA 1
ATOM 1496 C C . MET A 1 183 ? 10.093 0.119 -2.626 1.00 98.50 183 MET A C 1
ATOM 1498 O O . MET A 1 183 ? 10.018 -0.058 -3.838 1.00 98.50 183 MET A O 1
ATOM 1502 N N . ILE A 1 184 ? 11.073 -0.413 -1.888 1.00 98.25 184 ILE A N 1
ATOM 1503 C CA . ILE A 1 184 ? 12.090 -1.318 -2.441 1.00 98.25 184 ILE A CA 1
ATOM 1504 C C . ILE A 1 184 ? 11.404 -2.530 -3.069 1.00 98.25 184 ILE A C 1
ATOM 1506 O O . ILE A 1 184 ? 11.582 -2.767 -4.262 1.00 98.25 184 ILE A O 1
ATOM 1510 N N . ARG A 1 185 ? 10.541 -3.221 -2.311 1.00 98.38 185 ARG A N 1
ATOM 1511 C CA . ARG A 1 185 ? 9.810 -4.386 -2.820 1.00 98.38 185 ARG A CA 1
ATOM 1512 C C . ARG A 1 185 ? 8.941 -4.034 -4.031 1.00 98.38 185 ARG A C 1
ATOM 1514 O O . ARG A 1 185 ? 8.903 -4.782 -5.002 1.00 98.38 185 ARG A O 1
ATOM 1521 N N . TYR A 1 186 ? 8.267 -2.882 -4.006 1.00 98.62 186 TYR A N 1
ATOM 1522 C CA . TYR A 1 186 ? 7.477 -2.391 -5.138 1.00 98.62 186 TYR A CA 1
ATOM 1523 C C . TYR A 1 186 ? 8.309 -2.290 -6.425 1.00 98.62 186 TYR A C 1
ATOM 1525 O O . TYR A 1 186 ? 7.857 -2.743 -7.479 1.00 98.62 186 TYR A O 1
ATOM 1533 N N . PHE A 1 187 ? 9.516 -1.720 -6.356 1.00 98.56 187 PHE A N 1
ATOM 1534 C CA . PHE A 1 187 ? 10.382 -1.595 -7.529 1.00 98.56 187 PHE A CA 1
ATOM 1535 C C . PHE A 1 187 ? 11.024 -2.924 -7.935 1.00 98.56 187 PHE A C 1
ATOM 1537 O O . PHE A 1 187 ? 11.116 -3.191 -9.131 1.00 98.56 187 PHE A O 1
ATOM 1544 N N . GLU A 1 188 ? 11.407 -3.777 -6.981 1.00 98.19 188 GLU A N 1
ATOM 1545 C CA . GLU A 1 188 ? 11.904 -5.130 -7.268 1.00 98.19 188 GLU A CA 1
ATOM 1546 C C . GLU A 1 188 ? 10.875 -5.935 -8.077 1.00 98.19 188 GLU A C 1
ATOM 1548 O O . GLU A 1 188 ? 11.202 -6.446 -9.146 1.00 98.19 188 GLU A O 1
ATOM 1553 N N . GLU A 1 189 ? 9.618 -5.971 -7.627 1.00 98.38 189 GLU A N 1
ATOM 1554 C CA . GLU A 1 189 ? 8.524 -6.689 -8.300 1.00 98.38 189 GLU A CA 1
ATOM 1555 C C . GLU A 1 189 ? 8.138 -6.027 -9.631 1.00 98.38 189 GLU A C 1
ATOM 1557 O O . GLU A 1 189 ? 7.846 -6.715 -10.609 1.00 98.38 189 GLU A O 1
ATOM 1562 N N . THR A 1 190 ? 8.191 -4.691 -9.708 1.00 98.00 190 THR A N 1
ATOM 1563 C CA . THR A 1 190 ? 7.971 -3.955 -10.964 1.00 98.00 190 THR A CA 1
ATOM 1564 C C . THR A 1 190 ? 8.988 -4.375 -12.022 1.00 98.00 190 THR A C 1
ATOM 1566 O O . THR A 1 190 ? 8.607 -4.714 -13.142 1.00 98.00 190 THR A O 1
ATOM 1569 N N . TYR A 1 191 ? 10.282 -4.340 -11.697 1.00 98.06 191 TYR A N 1
ATOM 1570 C CA . TYR A 1 191 ? 11.326 -4.644 -12.672 1.00 98.06 191 TYR A CA 1
ATOM 1571 C C . TYR A 1 191 ? 11.408 -6.132 -12.981 1.00 98.06 191 TYR A C 1
ATOM 1573 O O . TYR A 1 191 ? 11.623 -6.474 -14.139 1.00 98.06 191 TYR A O 1
ATOM 1581 N N . ALA A 1 192 ? 11.195 -7.006 -11.994 1.00 97.69 192 ALA A N 1
ATOM 1582 C CA . ALA A 1 192 ? 11.114 -8.443 -12.229 1.00 97.69 192 ALA A CA 1
ATOM 1583 C C . ALA A 1 192 ? 10.007 -8.778 -13.239 1.00 97.69 192 ALA A C 1
ATOM 1585 O O . ALA A 1 192 ? 10.275 -9.479 -14.207 1.00 97.69 192 ALA A O 1
ATOM 1586 N N . TYR A 1 193 ? 8.807 -8.210 -13.069 1.00 97.44 193 TYR A N 1
ATOM 1587 C CA . TYR A 1 193 ? 7.696 -8.408 -14.001 1.00 97.44 193 TYR A CA 1
ATOM 1588 C C . TYR A 1 193 ? 8.028 -7.931 -15.420 1.00 97.44 193 TYR A C 1
ATOM 1590 O O . TYR A 1 193 ? 7.893 -8.684 -16.377 1.00 97.44 193 TYR A O 1
ATOM 1598 N N . TRP A 1 194 ? 8.488 -6.687 -15.578 1.00 96.81 194 TRP A N 1
ATOM 1599 C CA . TRP A 1 194 ? 8.716 -6.126 -16.914 1.00 96.81 194 TRP A CA 1
ATOM 1600 C C . TRP A 1 194 ? 9.929 -6.717 -17.641 1.00 96.81 194 TRP A C 1
ATOM 1602 O O . TRP A 1 194 ? 9.976 -6.667 -18.865 1.00 96.81 194 TRP A O 1
ATOM 1612 N N . LEU A 1 195 ? 10.899 -7.273 -16.911 1.00 97.06 195 LEU A N 1
ATOM 1613 C CA . LEU A 1 195 ? 12.026 -8.004 -17.498 1.00 97.06 195 LEU A CA 1
ATOM 1614 C C . LEU A 1 195 ? 11.674 -9.449 -17.890 1.00 97.06 195 LEU A C 1
ATOM 1616 O O . LEU A 1 195 ? 12.451 -10.060 -18.620 1.00 97.06 195 LEU A O 1
ATOM 1620 N N . ASP A 1 196 ? 10.555 -9.988 -17.398 1.00 96.56 196 ASP A N 1
ATOM 1621 C CA . ASP A 1 196 ? 10.037 -11.316 -17.762 1.00 96.56 196 ASP A CA 1
ATOM 1622 C C . ASP A 1 196 ? 9.153 -11.275 -19.024 1.00 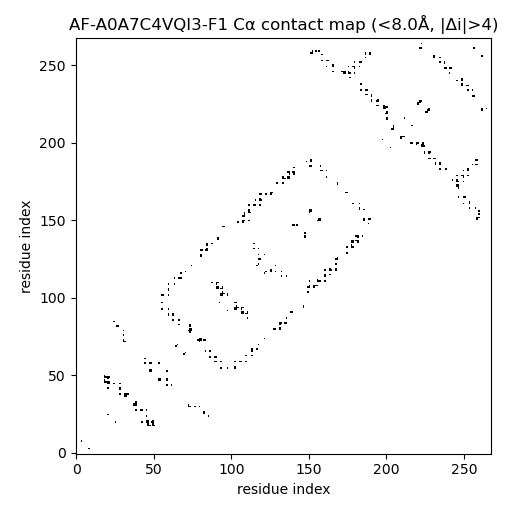96.56 196 ASP A C 1
ATOM 1624 O O . ASP A 1 196 ? 9.027 -12.266 -19.739 1.00 96.56 196 ASP A O 1
ATOM 1628 N N . VAL A 1 197 ? 8.576 -10.110 -19.336 1.00 94.12 197 VAL A N 1
ATOM 1629 C CA . VAL A 1 197 ? 7.850 -9.857 -20.592 1.00 94.12 197 VAL A CA 1
ATOM 1630 C C . VAL A 1 197 ? 8.840 -9.544 -21.723 1.00 94.12 197 VAL A C 1
ATOM 1632 O O . VAL A 1 197 ? 9.913 -8.994 -21.468 1.00 94.12 197 VAL A O 1
ATOM 1635 N N . ASP A 1 198 ? 8.480 -9.862 -22.973 1.00 93.31 198 ASP A N 1
ATOM 1636 C CA . ASP A 1 198 ? 9.268 -9.521 -24.167 1.00 93.31 198 ASP A CA 1
ATOM 1637 C C . ASP A 1 198 ? 9.663 -8.032 -24.192 1.00 93.31 198 ASP A C 1
ATOM 1639 O O . ASP A 1 198 ? 8.884 -7.156 -23.805 1.00 93.31 198 ASP A O 1
ATOM 1643 N N . ASP A 1 199 ? 10.876 -7.732 -24.671 1.00 93.94 199 ASP A N 1
ATOM 1644 C CA . ASP A 1 199 ? 11.301 -6.345 -24.864 1.00 93.94 199 ASP A CA 1
ATOM 1645 C C . ASP A 1 199 ? 10.387 -5.670 -25.905 1.00 93.94 199 ASP A C 1
ATOM 1647 O O . ASP A 1 199 ? 10.255 -6.183 -27.021 1.00 93.94 199 ASP A O 1
ATOM 1651 N N . PRO A 1 200 ? 9.750 -4.527 -25.582 1.00 91.19 200 PRO A N 1
ATOM 1652 C CA . PRO A 1 200 ? 8.748 -3.922 -26.457 1.00 91.19 200 PRO A CA 1
ATOM 1653 C C . PRO A 1 200 ? 9.305 -3.500 -27.813 1.00 91.19 200 PRO A C 1
ATOM 1655 O O . PRO A 1 200 ? 8.592 -3.583 -28.813 1.00 91.19 200 PRO A O 1
ATOM 1658 N N . GLY A 1 201 ? 10.562 -3.051 -27.859 1.00 90.56 201 GLY A N 1
ATOM 1659 C CA . GLY A 1 201 ? 11.203 -2.646 -29.103 1.00 90.56 201 GLY A CA 1
ATOM 1660 C C . GLY A 1 201 ? 11.518 -3.854 -29.976 1.00 90.56 201 GLY A C 1
ATOM 1661 O O . GLY A 1 201 ? 11.180 -3.862 -31.160 1.00 90.56 201 GLY A O 1
ATOM 1662 N N . GLU A 1 202 ? 12.107 -4.900 -29.392 1.00 91.12 202 GLU A N 1
ATOM 1663 C CA . GLU A 1 202 ? 12.398 -6.145 -30.115 1.00 91.12 202 GLU A CA 1
ATOM 1664 C C . GLU A 1 202 ? 11.116 -6.825 -30.616 1.00 91.12 202 GLU A C 1
ATOM 1666 O O . GLU A 1 202 ? 11.045 -7.250 -31.773 1.00 91.12 202 GLU A O 1
ATOM 1671 N N . TRP A 1 203 ? 10.084 -6.876 -29.770 1.00 92.69 203 TRP A N 1
ATOM 1672 C CA . TRP A 1 203 ? 8.771 -7.409 -30.119 1.00 92.69 203 TRP A CA 1
ATOM 1673 C C . TRP A 1 203 ? 8.129 -6.621 -31.267 1.00 92.69 203 TRP A C 1
ATOM 1675 O O . TRP A 1 203 ? 7.694 -7.220 -32.252 1.00 92.69 203 TRP A O 1
ATOM 1685 N N . PHE A 1 204 ? 8.133 -5.285 -31.197 1.00 91.75 204 PHE A N 1
ATOM 1686 C CA . PHE A 1 204 ? 7.552 -4.434 -32.236 1.00 91.75 204 PHE A CA 1
ATOM 1687 C C . PHE A 1 204 ? 8.265 -4.589 -33.582 1.00 91.75 204 PHE A C 1
ATOM 1689 O O . PHE A 1 204 ? 7.606 -4.740 -34.608 1.00 91.75 204 PHE A O 1
ATOM 1696 N N . LEU A 1 205 ? 9.603 -4.570 -33.598 1.00 91.81 205 LEU A N 1
ATOM 1697 C CA . LEU A 1 205 ? 10.378 -4.724 -34.835 1.00 91.81 205 LEU A CA 1
ATOM 1698 C C . LEU A 1 205 ? 10.092 -6.066 -35.516 1.00 91.81 205 LEU A C 1
ATOM 1700 O O . LEU A 1 205 ? 9.983 -6.126 -36.741 1.00 91.81 205 LEU A O 1
ATOM 1704 N N . LYS A 1 206 ? 9.929 -7.127 -34.719 1.00 91.88 206 LYS A N 1
ATOM 1705 C CA . LYS A 1 206 ? 9.577 -8.460 -35.206 1.00 91.88 206 LYS A CA 1
ATOM 1706 C C . LYS A 1 206 ? 8.165 -8.508 -35.792 1.00 91.88 206 LYS A C 1
ATOM 1708 O O . LYS A 1 206 ? 7.999 -9.044 -36.881 1.00 91.88 206 LYS A O 1
ATOM 1713 N N . GLU A 1 207 ? 7.172 -7.963 -35.093 1.00 92.94 207 GLU A N 1
ATOM 1714 C CA . GLU A 1 207 ? 5.762 -8.043 -35.503 1.00 92.94 207 GLU A CA 1
ATOM 1715 C C . GLU A 1 207 ? 5.434 -7.110 -36.678 1.00 92.94 207 GLU A C 1
ATOM 1717 O O . GLU A 1 207 ? 4.663 -7.460 -37.567 1.00 92.94 207 GLU A O 1
ATOM 1722 N N . ALA A 1 208 ? 6.045 -5.924 -36.716 1.00 91.19 208 ALA A N 1
ATOM 1723 C CA . ALA A 1 208 ? 5.841 -4.946 -37.782 1.00 91.19 208 ALA A CA 1
ATOM 1724 C C . ALA A 1 208 ? 6.716 -5.199 -39.025 1.00 91.19 208 ALA A C 1
ATOM 1726 O O . ALA A 1 208 ? 6.656 -4.409 -39.968 1.00 91.19 208 ALA A O 1
ATOM 1727 N N . GLU A 1 209 ? 7.571 -6.233 -39.005 1.00 90.75 209 GLU A N 1
ATOM 1728 C CA . GLU A 1 209 ? 8.636 -6.471 -39.995 1.00 90.75 209 GLU A CA 1
ATOM 1729 C C . GLU A 1 209 ? 9.470 -5.201 -40.279 1.00 90.75 209 GLU A C 1
ATOM 1731 O O . GLU A 1 209 ? 9.940 -4.945 -41.391 1.00 90.75 209 GLU A O 1
ATOM 1736 N N . ALA A 1 210 ? 9.632 -4.364 -39.252 1.00 88.62 210 ALA A N 1
ATOM 1737 C CA . ALA A 1 210 ? 10.284 -3.071 -39.349 1.00 88.62 210 ALA A CA 1
ATOM 1738 C C . ALA A 1 210 ? 11.789 -3.200 -39.092 1.00 88.62 210 ALA A C 1
ATOM 1740 O O . ALA A 1 210 ? 12.261 -4.064 -38.357 1.00 88.62 210 ALA A O 1
ATOM 1741 N N . SER A 1 211 ? 12.567 -2.295 -39.682 1.00 89.44 211 SER A N 1
ATOM 1742 C CA . SER A 1 211 ? 13.989 -2.160 -39.357 1.00 89.44 211 SER A CA 1
ATOM 1743 C C . SER A 1 211 ? 14.187 -1.165 -38.219 1.00 89.44 211 SER A C 1
ATOM 1745 O O . SER A 1 211 ? 13.454 -0.179 -38.115 1.00 89.44 211 SER A O 1
ATOM 1747 N N . ALA A 1 212 ? 15.213 -1.401 -37.400 1.00 88.00 212 ALA A N 1
ATOM 1748 C CA . ALA A 1 212 ? 15.624 -0.460 -36.366 1.00 88.00 212 ALA A CA 1
ATOM 1749 C C . ALA A 1 212 ? 15.864 0.933 -36.967 1.00 88.00 212 ALA A C 1
ATOM 1751 O O . ALA A 1 212 ? 16.398 1.081 -38.072 1.00 88.00 212 ALA A O 1
ATOM 1752 N N . SER A 1 213 ? 15.453 1.965 -36.239 1.00 91.56 213 SER A N 1
ATOM 1753 C CA . SER A 1 213 ? 15.682 3.352 -36.625 1.00 91.56 213 SER A CA 1
ATOM 1754 C C . SER A 1 213 ? 15.830 4.214 -35.375 1.00 91.56 213 SER A C 1
ATOM 1756 O O . SER A 1 213 ? 15.190 3.912 -34.368 1.00 91.56 213 SER A O 1
ATOM 1758 N N . PRO A 1 214 ? 16.561 5.342 -35.441 1.00 91.44 214 PRO A N 1
ATOM 1759 C CA . PRO A 1 214 ? 16.746 6.214 -34.281 1.00 91.44 214 PRO A CA 1
ATOM 1760 C C . PRO A 1 214 ? 15.436 6.711 -33.650 1.00 91.44 214 PRO A C 1
ATOM 1762 O O . PRO A 1 214 ? 15.394 6.995 -32.458 1.00 91.44 214 PRO A O 1
ATOM 1765 N N . VAL A 1 215 ? 14.365 6.825 -34.446 1.00 91.19 215 VAL A N 1
ATOM 1766 C CA . VAL A 1 215 ? 13.037 7.233 -33.964 1.00 91.19 215 VAL A CA 1
ATOM 1767 C C . VAL A 1 215 ? 12.397 6.126 -33.129 1.00 91.19 215 VAL A C 1
ATOM 1769 O O . VAL A 1 215 ? 11.880 6.407 -32.051 1.00 91.19 215 VAL A O 1
ATOM 1772 N N . LEU A 1 216 ? 12.450 4.878 -33.606 1.00 89.38 216 LEU A N 1
ATOM 1773 C CA . LEU A 1 216 ? 11.927 3.725 -32.869 1.00 89.38 216 LEU A CA 1
ATOM 1774 C C . LEU A 1 216 ? 12.769 3.448 -31.621 1.00 89.38 216 LEU A C 1
ATOM 1776 O O . LEU A 1 216 ? 12.208 3.240 -30.550 1.00 89.38 216 LEU A O 1
ATOM 1780 N N . ASP A 1 217 ? 14.095 3.544 -31.726 1.00 89.12 217 ASP A N 1
ATOM 1781 C CA . ASP A 1 217 ? 14.994 3.366 -30.585 1.00 89.12 217 ASP A CA 1
ATOM 1782 C C . ASP A 1 217 ? 14.667 4.374 -29.475 1.00 89.12 217 ASP A C 1
ATOM 1784 O O . ASP A 1 217 ? 14.502 3.991 -28.320 1.00 89.12 217 ASP A O 1
ATOM 1788 N N . ALA A 1 218 ? 14.492 5.655 -29.820 1.00 91.31 218 ALA A N 1
ATOM 1789 C CA . ALA A 1 218 ? 14.127 6.694 -28.858 1.00 91.31 218 ALA A CA 1
ATOM 1790 C C . ALA A 1 218 ? 12.721 6.506 -28.257 1.00 91.31 218 ALA A C 1
ATOM 1792 O O . ALA A 1 218 ? 12.498 6.881 -27.106 1.00 91.31 218 ALA A O 1
ATOM 1793 N N . LEU A 1 219 ? 11.780 5.939 -29.019 1.00 91.12 219 LEU A N 1
ATOM 1794 C CA . LEU A 1 219 ? 10.422 5.652 -28.553 1.00 91.12 219 LEU A CA 1
ATOM 1795 C C . LEU A 1 219 ? 10.412 4.533 -27.500 1.00 91.12 219 LEU A C 1
ATOM 1797 O O . LEU A 1 219 ? 9.741 4.664 -26.476 1.00 91.12 219 LEU A O 1
ATOM 1801 N N . PHE A 1 220 ? 11.166 3.455 -27.738 1.00 91.62 220 PHE A N 1
ATOM 1802 C CA . PHE A 1 220 ? 11.184 2.275 -26.870 1.00 91.62 220 PHE A CA 1
ATOM 1803 C C . PHE A 1 220 ? 12.228 2.335 -25.750 1.00 91.62 220 PHE A C 1
ATOM 1805 O O . PHE A 1 220 ? 12.075 1.618 -24.760 1.00 91.62 220 PHE A O 1
ATOM 1812 N N . GLU A 1 221 ? 13.254 3.191 -25.848 1.00 91.56 221 GLU A N 1
ATOM 1813 C CA . GLU A 1 221 ? 14.324 3.307 -24.841 1.00 91.56 221 GLU A CA 1
ATOM 1814 C C . GLU A 1 221 ? 13.800 3.341 -23.395 1.00 91.56 221 GLU A C 1
ATOM 1816 O O . GLU A 1 221 ? 14.274 2.513 -22.610 1.00 91.56 221 GLU A O 1
ATOM 1821 N N . PRO A 1 222 ? 12.770 4.144 -23.044 1.00 91.31 222 PRO A N 1
ATOM 1822 C CA . PRO A 1 222 ? 12.293 4.268 -21.663 1.00 91.31 222 PRO A CA 1
ATOM 1823 C C . PRO A 1 222 ? 11.573 3.027 -21.112 1.00 91.31 222 PRO A C 1
ATOM 1825 O O . PRO A 1 222 ? 11.220 3.000 -19.933 1.00 91.31 222 PRO A O 1
ATOM 1828 N N . MET A 1 223 ? 11.305 2.023 -21.949 1.00 92.31 223 MET A N 1
ATOM 1829 C CA . MET A 1 223 ? 10.678 0.749 -21.571 1.00 92.31 223 MET A CA 1
ATOM 1830 C C . MET A 1 223 ? 11.529 -0.467 -21.948 1.00 92.31 223 MET A C 1
ATOM 1832 O O . MET A 1 223 ? 11.137 -1.598 -21.669 1.00 92.31 223 MET A O 1
ATOM 1836 N N . SER A 1 224 ? 12.685 -0.244 -22.573 1.00 93.94 224 SER A N 1
ATOM 1837 C CA . SER A 1 224 ? 13.595 -1.309 -22.977 1.00 93.94 224 SER A CA 1
ATOM 1838 C C . SER A 1 224 ? 14.123 -2.083 -21.770 1.00 93.94 224 SER A C 1
ATOM 1840 O O . SER A 1 224 ? 14.360 -1.529 -20.689 1.00 93.94 224 SER A O 1
ATOM 1842 N N . HIS A 1 225 ? 14.436 -3.358 -21.968 1.00 96.31 225 HIS A N 1
ATOM 1843 C CA . HIS A 1 225 ? 15.118 -4.190 -20.979 1.00 96.31 225 HIS A CA 1
ATOM 1844 C C . HIS A 1 225 ? 16.446 -3.570 -20.535 1.00 96.31 225 HIS A C 1
ATOM 1846 O O . HIS A 1 225 ? 16.817 -3.663 -19.366 1.00 96.31 225 HIS A O 1
ATOM 1852 N N . ALA A 1 226 ? 17.165 -2.895 -21.437 1.00 95.56 226 ALA A N 1
ATOM 1853 C CA . ALA A 1 226 ? 18.395 -2.180 -21.099 1.00 95.56 226 ALA A CA 1
ATOM 1854 C C . ALA A 1 226 ? 18.146 -1.019 -20.116 1.00 95.56 226 ALA A C 1
ATOM 1856 O O . ALA A 1 226 ? 18.909 -0.831 -19.163 1.00 95.56 226 ALA A O 1
ATOM 1857 N N . PHE A 1 227 ? 17.074 -0.247 -20.306 1.00 95.56 227 PHE A N 1
ATOM 1858 C CA . PHE A 1 227 ? 16.652 0.785 -19.359 1.00 95.56 227 PHE A CA 1
ATOM 1859 C C . PHE A 1 227 ? 16.210 0.189 -18.021 1.00 95.56 227 PHE A C 1
ATOM 1861 O O . PHE A 1 227 ? 16.710 0.609 -16.977 1.00 95.56 227 PHE A O 1
ATOM 1868 N N . LEU A 1 228 ? 15.366 -0.842 -18.036 1.00 96.88 228 LEU A N 1
ATOM 1869 C CA . LEU A 1 228 ? 14.873 -1.493 -16.820 1.00 96.88 228 LEU A CA 1
ATOM 1870 C C . LEU A 1 228 ? 16.005 -2.131 -15.999 1.00 96.88 228 LEU A C 1
ATOM 1872 O O . LEU A 1 228 ? 16.042 -1.985 -14.778 1.00 96.88 228 LEU A O 1
ATOM 1876 N N . ARG A 1 229 ? 17.002 -2.751 -16.648 1.00 97.75 229 ARG A N 1
ATOM 1877 C CA . ARG A 1 229 ? 18.207 -3.267 -15.970 1.00 97.75 229 ARG A CA 1
ATOM 1878 C C . ARG A 1 229 ? 19.027 -2.156 -15.311 1.00 97.75 229 ARG A C 1
ATOM 1880 O O . ARG A 1 229 ? 19.549 -2.371 -14.218 1.00 97.75 229 ARG A O 1
ATOM 1887 N N . ARG A 1 230 ? 19.125 -0.972 -15.934 1.00 97.62 230 ARG A N 1
ATOM 1888 C CA . ARG A 1 230 ? 19.771 0.204 -15.318 1.00 97.62 230 ARG A CA 1
ATOM 1889 C C . ARG A 1 230 ? 18.983 0.701 -14.109 1.00 97.62 230 ARG A C 1
ATOM 1891 O O . ARG A 1 230 ? 19.587 0.933 -13.070 1.00 97.62 230 ARG A O 1
ATOM 1898 N N . GLN A 1 231 ? 17.658 0.797 -14.207 1.00 97.81 231 GLN A N 1
ATOM 1899 C CA . GLN A 1 231 ? 16.802 1.174 -13.075 1.00 97.81 231 GLN A CA 1
ATOM 1900 C C . GLN A 1 231 ? 16.934 0.185 -11.902 1.00 97.81 231 GLN A C 1
ATOM 1902 O O . GLN A 1 231 ? 17.079 0.604 -10.754 1.00 97.81 231 GLN A O 1
ATOM 1907 N N . ALA A 1 232 ? 16.975 -1.121 -12.183 1.00 97.75 232 ALA A N 1
ATOM 1908 C CA . ALA A 1 232 ? 17.204 -2.153 -11.173 1.00 97.75 232 ALA A CA 1
ATOM 1909 C C . ALA A 1 232 ? 18.599 -2.056 -10.524 1.00 97.75 232 ALA A C 1
ATOM 1911 O O . ALA A 1 232 ? 18.752 -2.336 -9.337 1.00 97.75 232 ALA A O 1
ATOM 1912 N N . GLU A 1 233 ? 19.626 -1.640 -11.270 1.00 97.69 233 GLU A N 1
ATOM 1913 C CA . GLU A 1 233 ? 20.952 -1.375 -10.702 1.00 97.69 233 GLU A CA 1
ATOM 1914 C C . GLU A 1 233 ? 20.959 -0.131 -9.804 1.00 97.69 233 GLU A C 1
ATOM 1916 O O . GLU A 1 233 ? 21.521 -0.183 -8.711 1.00 97.69 233 GLU A O 1
ATOM 1921 N N . VAL A 1 234 ? 20.285 0.954 -10.200 1.00 97.44 234 VAL A N 1
ATOM 1922 C CA . VAL A 1 234 ? 20.122 2.144 -9.344 1.00 97.44 234 VAL A CA 1
ATOM 1923 C C . VAL A 1 234 ? 19.387 1.781 -8.051 1.00 97.44 234 VAL A C 1
ATOM 1925 O O . VAL A 1 234 ? 19.833 2.165 -6.972 1.00 97.44 234 VAL A O 1
ATOM 1928 N N . LEU A 1 235 ? 18.324 0.972 -8.128 1.00 97.81 235 LEU A N 1
ATOM 1929 C CA . LEU A 1 235 ? 17.626 0.450 -6.950 1.00 97.81 235 LEU A CA 1
ATOM 1930 C C . LEU A 1 235 ? 18.578 -0.303 -6.008 1.00 97.81 235 LEU A C 1
ATOM 1932 O O . LEU A 1 235 ? 18.608 -0.015 -4.811 1.00 97.81 235 LEU A O 1
ATOM 1936 N N . ARG A 1 236 ? 19.399 -1.220 -6.542 1.00 96.94 236 ARG A N 1
ATOM 1937 C CA . ARG A 1 236 ? 20.403 -1.954 -5.750 1.00 96.94 236 ARG A CA 1
ATOM 1938 C C . ARG A 1 236 ? 21.421 -1.025 -5.095 1.00 96.94 236 ARG A C 1
ATOM 1940 O O . ARG A 1 236 ? 21.864 -1.303 -3.985 1.00 96.94 236 ARG A O 1
ATOM 1947 N N . GLN A 1 237 ? 21.818 0.056 -5.763 1.00 95.50 237 GLN A N 1
ATOM 1948 C CA . GLN A 1 237 ? 22.750 1.038 -5.205 1.00 95.50 237 GLN A CA 1
ATOM 1949 C C . GLN A 1 237 ? 22.118 1.837 -4.067 1.00 95.50 237 GLN A C 1
ATOM 1951 O O . GLN A 1 237 ? 22.738 1.960 -3.013 1.00 95.50 237 GLN A O 1
ATOM 1956 N N . LEU A 1 238 ? 20.881 2.307 -4.247 1.00 95.06 238 LEU A N 1
ATOM 1957 C CA . LEU A 1 238 ? 20.107 2.985 -3.206 1.00 95.06 238 LEU A CA 1
ATOM 1958 C C . LEU A 1 238 ? 19.923 2.081 -1.978 1.00 95.06 238 LEU A C 1
ATOM 1960 O O . LEU A 1 238 ? 20.160 2.503 -0.854 1.00 95.06 238 LEU A O 1
ATOM 1964 N N . GLN A 1 239 ? 19.599 0.803 -2.176 1.00 92.56 239 GLN A N 1
ATOM 1965 C CA . GLN A 1 239 ? 19.393 -0.149 -1.081 1.00 92.56 239 GLN A CA 1
ATOM 1966 C C . GLN A 1 239 ? 20.639 -0.359 -0.201 1.00 92.56 239 GLN A C 1
ATOM 1968 O O . GLN A 1 239 ? 20.494 -0.688 0.974 1.00 92.56 239 GLN A O 1
ATOM 1973 N N . ARG A 1 240 ? 21.860 -0.149 -0.718 1.00 91.31 240 ARG A N 1
ATOM 1974 C CA . ARG A 1 240 ? 23.104 -0.333 0.058 1.00 91.31 240 ARG A CA 1
ATOM 1975 C C . ARG A 1 240 ? 23.245 0.637 1.226 1.00 91.31 240 ARG A C 1
ATOM 1977 O O . ARG A 1 240 ? 23.964 0.311 2.166 1.00 91.31 240 ARG A O 1
ATOM 1984 N N . SER A 1 241 ? 22.613 1.810 1.165 1.00 81.56 241 SER A N 1
ATOM 1985 C CA . SER A 1 241 ? 22.629 2.746 2.291 1.00 81.56 241 SER A CA 1
ATOM 1986 C C . SER A 1 241 ? 21.639 2.352 3.385 1.00 81.56 241 SER A C 1
ATOM 1988 O O . SER A 1 241 ? 21.821 2.771 4.519 1.00 81.56 241 SER A O 1
ATOM 1990 N N . PHE A 1 242 ? 20.645 1.499 3.111 1.00 86.00 242 PHE A N 1
ATOM 1991 C CA . PHE A 1 242 ? 19.651 1.079 4.100 1.00 86.00 242 PHE A CA 1
ATOM 1992 C C . PHE A 1 242 ? 20.278 0.196 5.205 1.00 86.00 242 PHE A C 1
ATOM 1994 O O . PHE A 1 242 ? 20.981 -0.761 4.878 1.00 86.00 242 PHE A O 1
ATOM 2001 N N . PRO A 1 243 ? 20.013 0.438 6.511 1.00 80.88 243 PRO A N 1
ATOM 2002 C CA . PRO A 1 243 ? 19.018 1.348 7.093 1.00 80.88 243 PRO A CA 1
ATOM 2003 C C . PRO A 1 243 ? 19.574 2.710 7.561 1.00 80.88 243 PRO A C 1
ATOM 2005 O O . PRO A 1 243 ? 19.029 3.308 8.486 1.00 80.88 243 PRO A O 1
ATOM 2008 N N . VAL A 1 244 ? 20.658 3.200 6.965 1.00 79.81 244 VAL A N 1
ATOM 2009 C CA . VAL A 1 244 ? 21.203 4.555 7.168 1.00 79.81 244 VAL A CA 1
ATOM 2010 C C . VAL A 1 244 ? 20.577 5.514 6.139 1.00 79.81 244 VAL A C 1
ATOM 2012 O O . VAL A 1 244 ? 20.048 5.075 5.119 1.00 79.81 244 VAL A O 1
ATOM 2015 N N . ASP A 1 245 ? 20.553 6.819 6.431 1.00 85.50 245 ASP A N 1
ATOM 2016 C CA . ASP A 1 245 ? 20.021 7.870 5.544 1.00 85.50 245 ASP A CA 1
ATOM 2017 C C . ASP A 1 245 ? 18.602 7.587 5.015 1.00 85.50 245 ASP A C 1
ATOM 2019 O O . ASP A 1 245 ? 18.254 7.864 3.868 1.00 85.50 245 ASP A O 1
ATOM 2023 N N . VAL A 1 246 ? 17.752 7.023 5.878 1.00 91.00 246 VAL A N 1
ATOM 2024 C CA . VAL A 1 246 ? 16.441 6.459 5.514 1.00 91.00 246 VAL A CA 1
ATOM 2025 C C . VAL A 1 246 ? 15.501 7.455 4.827 1.00 91.00 246 VAL A C 1
ATOM 2027 O O . VAL A 1 246 ? 14.687 7.052 4.001 1.00 91.00 246 VAL A O 1
ATOM 2030 N N . ARG A 1 247 ? 15.614 8.754 5.107 1.00 93.12 247 ARG A N 1
ATOM 2031 C CA . ARG A 1 247 ? 14.849 9.777 4.385 1.00 93.12 247 ARG A CA 1
ATOM 2032 C C . ARG A 1 247 ? 15.363 9.976 2.957 1.00 93.12 247 ARG A C 1
ATOM 2034 O O . ARG A 1 247 ? 14.570 9.932 2.022 1.00 93.12 247 ARG A O 1
ATOM 2041 N N . ALA A 1 248 ? 16.675 10.150 2.800 1.00 92.44 248 ALA A N 1
ATOM 2042 C CA . ALA A 1 248 ? 17.316 10.343 1.500 1.00 92.44 248 ALA A CA 1
ATOM 2043 C C . ALA A 1 248 ? 17.134 9.116 0.591 1.00 92.44 248 ALA A C 1
ATOM 2045 O O . ALA A 1 248 ? 16.959 9.250 -0.618 1.00 92.44 248 ALA A O 1
ATOM 2046 N N . LEU A 1 249 ? 17.096 7.915 1.180 1.00 94.81 249 LEU A N 1
ATOM 2047 C 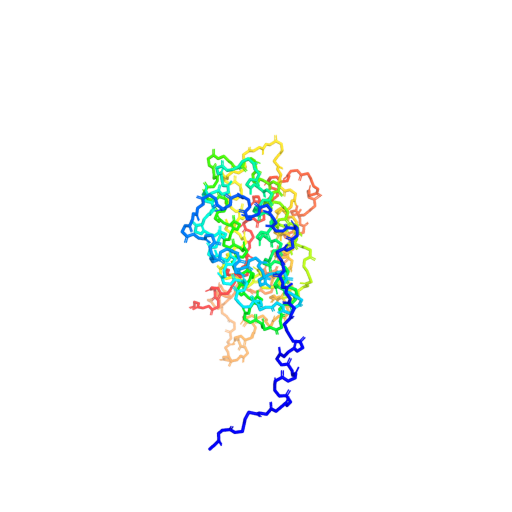CA . LEU A 1 249 ? 16.723 6.700 0.463 1.00 94.81 249 LEU A CA 1
ATOM 2048 C C . LEU A 1 249 ? 15.321 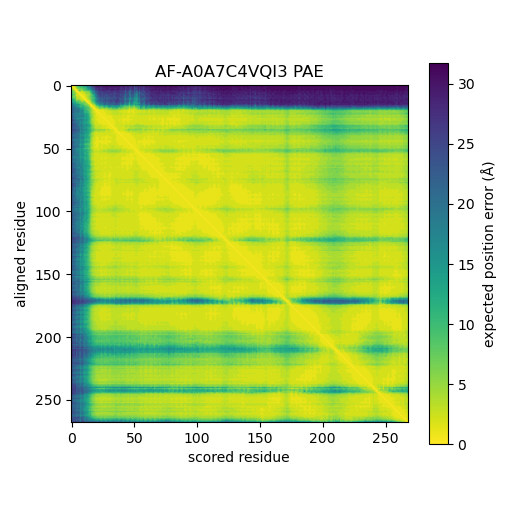6.813 -0.151 1.00 94.81 249 LEU A C 1
ATOM 2050 O O . LEU A 1 249 ? 15.161 6.542 -1.339 1.00 94.81 249 LEU A O 1
ATOM 2054 N N . LEU A 1 250 ? 14.317 7.233 0.625 1.00 95.44 250 LEU A N 1
ATOM 2055 C CA . LEU A 1 250 ? 12.950 7.368 0.117 1.00 95.44 250 LEU A CA 1
ATOM 2056 C C . LEU A 1 250 ? 12.858 8.412 -1.002 1.00 95.44 250 LEU A C 1
ATOM 2058 O O . LEU A 1 250 ? 12.155 8.189 -1.988 1.00 95.44 250 LEU A O 1
ATOM 2062 N N . GLU A 1 251 ? 13.582 9.525 -0.858 1.00 95.06 251 GLU A N 1
ATOM 2063 C CA . GLU A 1 251 ? 13.700 10.566 -1.885 1.00 95.06 251 GLU A CA 1
ATOM 2064 C C . GLU A 1 251 ? 14.245 9.974 -3.196 1.00 95.06 251 GLU A C 1
ATOM 2066 O O . GLU A 1 251 ? 13.591 10.095 -4.230 1.00 95.06 251 GLU A O 1
ATOM 2071 N N . GLY A 1 252 ? 15.351 9.222 -3.144 1.00 96.12 252 GLY A N 1
ATOM 2072 C CA . GLY A 1 252 ? 15.914 8.558 -4.325 1.00 96.12 252 GLY A CA 1
ATOM 2073 C C . GLY A 1 252 ? 15.018 7.464 -4.922 1.00 96.12 252 GLY A C 1
ATOM 2074 O O . GLY A 1 252 ? 14.948 7.313 -6.141 1.00 96.12 252 GLY A O 1
ATOM 2075 N N . LEU A 1 253 ? 14.291 6.708 -4.091 1.00 97.19 253 LEU A N 1
ATOM 2076 C CA . LEU A 1 253 ? 13.355 5.681 -4.565 1.00 97.19 253 LEU A CA 1
ATOM 2077 C C . LEU A 1 253 ? 12.194 6.292 -5.362 1.00 97.19 253 LEU A C 1
ATOM 2079 O O . LEU A 1 253 ? 11.741 5.701 -6.337 1.00 97.19 253 LEU A O 1
ATOM 2083 N N . ILE A 1 254 ? 11.696 7.471 -4.985 1.00 95.88 254 ILE A N 1
ATOM 2084 C CA . ILE A 1 254 ? 10.567 8.114 -5.680 1.00 95.88 254 ILE A CA 1
ATOM 2085 C C . ILE A 1 254 ? 10.926 8.545 -7.110 1.00 95.88 254 ILE A C 1
ATOM 2087 O O . ILE A 1 254 ? 10.031 8.604 -7.962 1.00 95.88 254 ILE A O 1
ATOM 2091 N N . ASP A 1 255 ? 12.205 8.768 -7.403 1.00 95.56 255 ASP A N 1
ATOM 2092 C CA . ASP A 1 255 ? 12.678 9.159 -8.735 1.00 95.56 255 ASP A CA 1
ATOM 2093 C C . ASP A 1 255 ? 12.764 7.981 -9.722 1.00 95.56 255 ASP A C 1
ATOM 2095 O O . ASP A 1 255 ? 12.757 8.183 -10.938 1.00 95.56 255 ASP A O 1
ATOM 2099 N N . LEU A 1 256 ? 12.772 6.739 -9.227 1.00 97.00 256 LEU A N 1
ATOM 2100 C CA . LEU A 1 256 ? 12.782 5.531 -10.054 1.00 97.00 256 LEU A CA 1
ATOM 2101 C C . LEU A 1 256 ? 11.496 5.367 -10.878 1.00 97.00 256 LEU A C 1
ATOM 2103 O O . LEU A 1 256 ? 10.408 5.771 -10.462 1.00 97.00 256 LEU A O 1
ATOM 2107 N N . THR A 1 257 ? 11.583 4.719 -12.041 1.00 96.12 257 THR A N 1
ATOM 2108 C CA . THR A 1 257 ? 10.412 4.511 -12.915 1.00 96.12 257 THR A CA 1
ATOM 2109 C C . THR A 1 257 ? 9.511 3.393 -12.381 1.00 96.12 257 THR A C 1
ATOM 2111 O O . THR A 1 257 ? 9.906 2.235 -12.332 1.00 96.12 257 THR A O 1
ATOM 2114 N N . GLY A 1 258 ? 8.283 3.731 -11.972 1.00 96.12 258 GLY A N 1
ATOM 2115 C CA . GLY A 1 258 ? 7.326 2.762 -11.419 1.00 96.12 258 GLY A CA 1
ATOM 2116 C C . GLY A 1 258 ? 6.448 2.079 -12.471 1.00 96.12 258 GLY A C 1
ATOM 2117 O O . GLY A 1 258 ? 6.316 2.566 -13.592 1.00 96.12 258 GLY A O 1
ATOM 2118 N N . HIS A 1 259 ? 5.764 1.000 -12.076 1.00 96.06 259 HIS A N 1
ATOM 2119 C CA . HIS A 1 259 ? 4.890 0.194 -12.939 1.00 96.06 259 HIS A CA 1
ATOM 2120 C C . HIS A 1 259 ? 3.905 1.033 -13.767 1.00 96.06 259 HIS A C 1
ATOM 2122 O O . HIS A 1 259 ? 3.882 0.926 -14.988 1.00 96.06 259 HIS A O 1
ATOM 2128 N N . ASN A 1 260 ? 3.141 1.922 -13.122 1.00 92.81 260 ASN A N 1
ATOM 2129 C CA . ASN A 1 260 ? 2.146 2.752 -13.808 1.00 92.81 260 ASN A CA 1
ATOM 2130 C C . ASN A 1 260 ? 2.767 3.684 -14.860 1.00 92.81 260 ASN A C 1
ATOM 2132 O O . ASN A 1 260 ? 2.173 3.901 -15.908 1.00 92.81 260 ASN A O 1
ATOM 2136 N N . GLN A 1 261 ? 3.982 4.188 -14.618 1.00 94.06 261 GLN A N 1
ATOM 2137 C CA . GLN A 1 261 ? 4.685 5.016 -15.600 1.00 94.06 261 GLN A CA 1
ATOM 2138 C C . GLN A 1 261 ? 5.109 4.197 -16.823 1.00 94.06 261 GLN A C 1
ATOM 2140 O O . GLN A 1 261 ? 5.116 4.741 -17.919 1.00 94.06 261 GLN A O 1
ATOM 2145 N N . ILE A 1 262 ? 5.439 2.913 -16.652 1.00 93.94 262 ILE A N 1
ATOM 2146 C CA . ILE A 1 262 ? 5.737 2.001 -17.766 1.00 93.94 262 ILE A CA 1
ATOM 2147 C C . ILE A 1 262 ? 4.444 1.689 -18.534 1.00 93.94 262 ILE A C 1
ATOM 2149 O O . ILE A 1 262 ? 4.410 1.843 -19.748 1.00 93.94 262 ILE A O 1
ATOM 2153 N N . VAL A 1 263 ? 3.348 1.353 -17.842 1.00 92.69 263 VAL A N 1
ATOM 2154 C CA . VAL A 1 263 ? 2.034 1.111 -18.475 1.00 92.69 263 VAL A CA 1
ATOM 2155 C C . VAL A 1 263 ? 1.565 2.312 -19.298 1.00 92.69 263 VAL A C 1
ATOM 2157 O O . VAL A 1 263 ? 1.099 2.142 -20.422 1.00 92.69 263 VAL A O 1
ATOM 2160 N N . ASP A 1 264 ? 1.692 3.531 -18.770 1.00 90.88 264 ASP A N 1
ATOM 2161 C CA . ASP A 1 264 ? 1.253 4.740 -19.473 1.00 90.88 264 ASP A CA 1
ATOM 2162 C C . ASP A 1 264 ? 2.032 4.984 -20.773 1.00 90.88 264 ASP A C 1
ATOM 2164 O O . ASP A 1 264 ? 1.493 5.581 -21.700 1.00 90.88 264 ASP A O 1
ATOM 2168 N N . ARG A 1 265 ? 3.268 4.487 -20.876 1.00 88.12 265 ARG A N 1
ATOM 2169 C CA . ARG A 1 265 ? 4.076 4.564 -22.100 1.00 88.12 265 ARG A CA 1
ATOM 2170 C C . ARG A 1 265 ? 3.622 3.570 -23.169 1.00 88.12 265 ARG A C 1
ATOM 2172 O O . ARG A 1 265 ? 3.689 3.911 -24.337 1.00 88.12 265 ARG A O 1
ATOM 2179 N N . TYR A 1 266 ? 3.095 2.405 -22.787 1.00 83.75 266 TYR A N 1
ATOM 2180 C CA . TYR A 1 266 ? 2.456 1.468 -23.726 1.00 83.75 266 TYR A CA 1
ATOM 2181 C C . TYR A 1 266 ? 1.122 1.986 -24.285 1.00 83.75 266 TYR A C 1
ATOM 2183 O O . TYR A 1 266 ? 0.644 1.489 -25.301 1.00 83.75 266 TYR A O 1
ATOM 2191 N N . ARG A 1 267 ? 0.477 2.937 -23.597 1.00 82.56 267 ARG A N 1
ATOM 2192 C CA . ARG A 1 267 ? -0.808 3.521 -24.017 1.00 82.56 267 ARG A CA 1
ATOM 2193 C C . ARG A 1 267 ? -0.662 4.718 -24.962 1.00 82.56 267 ARG A C 1
ATOM 2195 O O . ARG A 1 267 ? -1.676 5.142 -25.515 1.00 82.56 267 ARG A O 1
ATOM 2202 N N . GLN A 1 268 ? 0.535 5.296 -25.060 1.00 69.31 268 GLN A N 1
ATOM 2203 C CA . GLN A 1 268 ? 0.855 6.449 -25.912 1.00 69.31 268 GLN A CA 1
ATOM 2204 C C . GLN A 1 268 ? 1.276 5.987 -27.302 1.00 69.31 268 GLN A C 1
ATOM 2206 O O . GLN A 1 268 ? 0.885 6.684 -28.264 1.00 69.31 268 GLN A O 1
#

Mean predicted aligned error: 6.08 Å

Nearest PDB structures (foldseek):
  8cwy-assembly1_A  TM=3.624E-01  e=2.207E+00  synthetic construct
  4fj3-assembly1_B  TM=2.422E-01  e=1.937E+00  Homo sapiens
  6tl3-assembly1_A-2  TM=2.603E-01  e=8.487E+00  Homo sapiens

Secondary structure (DSSP, 8-state):
-----HHHHHHHHHT----PPPGGGHHHHHHHTT-HHHHHHHHHHHHHHTSSS--HHHHHHHHHHHHHHTHHHHHHSTTHHHHHHHHHHHHHHHHHH-SSHHHHHHHHHHHHHHHHHHHHHTGGG-GGGHHHHHHHHHHHHTS-HHHHHHHHH-SS-HHHHHHHHHHH---TT-S-HHHHHHHHHHHHHHHHHHHHSPPHHHHHHHHTTPPP-HHHHHHHGGGSHHHHHHHHHHHHHHHTTTTSSHHHHHHHHHHS--HHHHHHHHT-

Solvent-accessible surface area (backbone atoms only — not comparable to full-atom values): 15178 Å² total; per-residue (Å²): 132,84,83,77,53,67,69,56,52,53,51,56,60,72,66,68,67,88,62,58,65,44,74,91,52,45,63,52,50,66,73,47,49,85,43,67,96,47,34,65,61,49,51,53,52,44,22,44,71,44,33,97,79,56,58,48,62,61,48,48,55,51,50,45,48,54,54,60,79,43,36,70,58,34,75,74,37,96,62,16,38,66,47,51,38,53,55,49,50,49,26,51,49,32,46,75,68,42,88,48,68,67,49,23,51,52,18,49,49,46,45,45,50,44,55,46,46,49,51,62,75,30,42,92,63,38,73,76,40,47,68,38,52,39,50,48,29,44,53,52,59,64,44,59,66,80,66,36,47,50,56,53,71,37,89,60,45,58,64,60,47,54,55,46,46,65,72,48,57,78,58,85,92,47,93,29,66,35,55,41,54,29,51,52,52,45,50,52,55,38,46,55,53,60,65,72,46,79,41,59,52,65,51,45,34,62,75,68,74,46,78,92,44,76,69,56,50,64,67,30,43,87,66,22,54,72,44,47,53,49,53,54,49,51,51,56,57,53,53,68,48,58,90,48,63,42,64,62,42,46,58,58,57,64,72,52,92,49,51,63,63,52,5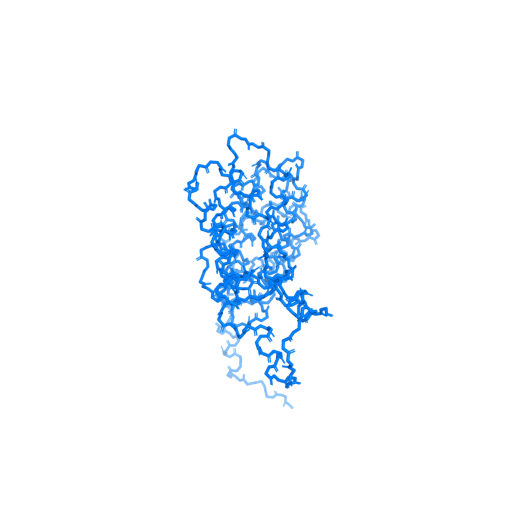2,56,58,77,74,108

Organism: NCBI:txid340467